Protein AF-0000000071334351 (afdb_homodimer)

InterPro domains:
  IPR000210 BTB/POZ domain [PF00651] (56-150)
  IPR000210 BTB/POZ domain [PS50097] (65-132)
  IPR000210 BTB/POZ domain [SM00225] (65-156)
  IPR011333 SKP1/BTB/POZ domain superfamily [G3DSA:3.30.710.10] (43-155)
  IPR011333 SKP1/BTB/POZ domain superfamily [SSF54695] (42-152)

Foldseek 3Di:
DDDDPPPCPDPPPPPVDDPDPVVVVVVVVVLVVVPDPSDDDDDDPCVVQVVLLVQLVCQVVLHPFQAWEAFPNDIGTHHLVLLLVQFVQSVCQQVPPDPCVRPRYHYDPDAHPVLVVQVVCCSSRVDGDDDPVCPVVNLVVCVVRVRPVVVVVSPD/DDDDPPPCPDPPPPPVDDPDPVVVVVVVVVLVVVPDPSDDDDDDPCVVQVVLLVQLVCQVVLHPFQAWEAFPNDIGTHHLVLLLVQFVQSVCQQVPPDPCVRPRYHYDPDAHPVLVVQVVCCSSRVDGDDDPVCPVVNLVVCVVRVRPVVVVVSPD

Nearest PDB structures (foldseek):
  9etw-assembly1_B  TM=9.310E-01  e=3.284E-12  Homo sapiens
  8gq6-assembly1_A  TM=9.332E-01  e=5.259E-11  Homo sapiens
  8h33-assembly1_B  TM=9.298E-01  e=5.618E-11  Homo sapiens
  6xxs-assembly1_B  TM=8.935E-01  e=1.087E-10  Homo sapiens
  6xmx-assembly1_A  TM=9.356E-01  e=2.565E-10  Homo sapiens

Radius of gyration: 21.59 Å; Cα contacts (8 Å, |Δi|>4): 435; chains: 2; bounding box: 52×60×55 Å

Structure (mmCIF, N/CA/C/O backbone):
data_AF-0000000071334351-model_v1
#
loop_
_entity.id
_entity.type
_entity.pdbx_description
1 polymer 'Uncharacterized protein'
#
loop_
_atom_site.group_PDB
_atom_site.id
_atom_site.type_symbol
_atom_site.label_atom_id
_atom_site.label_alt_id
_atom_site.label_comp_id
_atom_site.label_asym_id
_atom_site.label_entity_id
_atom_site.label_seq_id
_atom_site.pdbx_PDB_ins_code
_atom_site.Cartn_x
_atom_site.Cartn_y
_atom_site.Cartn_z
_atom_site.occupancy
_atom_site.B_iso_or_equiv
_atom_site.auth_seq_id
_atom_site.auth_comp_id
_atom_site.auth_asym_id
_atom_site.auth_atom_id
_atom_site.pdbx_PDB_model_num
ATOM 1 N N . MET A 1 1 ? -23.531 27.641 -12 1 23.48 1 MET A N 1
ATOM 2 C CA . MET A 1 1 ? -24.359 27.188 -10.883 1 23.48 1 MET A CA 1
ATOM 3 C C . MET A 1 1 ? -23.891 25.828 -10.383 1 23.48 1 MET A C 1
ATOM 5 O O . MET A 1 1 ? -24.328 24.781 -10.891 1 23.48 1 MET A O 1
ATOM 9 N N . ALA A 1 2 ? -22.578 25.672 -10.266 1 30.09 2 ALA A N 1
ATOM 10 C CA . ALA A 1 2 ? -21.656 24.531 -10.273 1 30.09 2 ALA A CA 1
ATOM 11 C C . ALA A 1 2 ? -21.938 23.594 -9.109 1 30.09 2 ALA A C 1
ATOM 13 O O . ALA A 1 2 ? -22.047 24.031 -7.957 1 30.09 2 ALA A O 1
ATOM 14 N N . ASP A 1 3 ? -22.766 22.5 -9.234 1 32.12 3 ASP A N 1
ATOM 15 C CA . ASP A 1 3 ? -23.344 21.531 -8.32 1 32.12 3 ASP A CA 1
ATOM 16 C C . ASP A 1 3 ? -22.297 20.969 -7.367 1 32.12 3 ASP A C 1
ATOM 18 O O . ASP A 1 3 ? -21.156 20.719 -7.773 1 32.12 3 ASP A O 1
ATOM 22 N N . THR A 1 4 ? -22.375 21.281 -6.039 1 32.44 4 THR A N 1
ATOM 23 C CA . THR A 1 4 ? -21.688 20.953 -4.789 1 32.44 4 THR A CA 1
ATOM 24 C C . THR A 1 4 ? -21.453 19.453 -4.672 1 32.44 4 THR A C 1
ATOM 26 O O . THR A 1 4 ? -22.406 18.672 -4.582 1 32.44 4 THR A O 1
ATOM 29 N N . LEU A 1 5 ? -20.609 18.891 -5.379 1 32.66 5 LEU A N 1
ATOM 30 C CA . LEU A 1 5 ? -20.156 17.516 -5.227 1 32.66 5 LEU A CA 1
ATOM 31 C C . LEU A 1 5 ? -20.016 17.156 -3.752 1 32.66 5 LEU A C 1
ATOM 33 O O . LEU A 1 5 ? -19.062 17.578 -3.098 1 32.66 5 LEU A O 1
ATOM 37 N N . GLU A 1 6 ? -21.094 17.109 -2.879 1 34.75 6 GLU A N 1
ATOM 38 C CA . GLU A 1 6 ? -21.25 16.688 -1.49 1 34.75 6 GLU A CA 1
ATOM 39 C C . GLU A 1 6 ? -20.672 15.289 -1.262 1 34.75 6 GLU A C 1
ATOM 41 O O . GLU A 1 6 ? -21.125 14.562 -0.373 1 34.75 6 GLU A O 1
ATOM 46 N N . ASN A 1 7 ? -19.875 14.695 -1.998 1 37.5 7 ASN A N 1
ATOM 47 C CA . ASN A 1 7 ? -19.453 13.352 -1.628 1 37.5 7 ASN A CA 1
ATOM 48 C C . ASN A 1 7 ? -18.828 13.32 -0.24 1 37.5 7 ASN A C 1
ATOM 50 O O . ASN A 1 7 ? -17.641 13.625 -0.087 1 37.5 7 ASN A O 1
ATOM 54 N N . ASN A 1 8 ? -19.516 13.609 0.898 1 36.47 8 ASN A N 1
ATOM 55 C CA . ASN A 1 8 ? -19.266 13.57 2.334 1 36.47 8 ASN A CA 1
ATOM 56 C C . ASN A 1 8 ? -18.672 12.227 2.762 1 36.47 8 ASN A C 1
ATOM 58 O O . ASN A 1 8 ? -19.391 11.383 3.309 1 36.47 8 ASN A O 1
ATOM 62 N N . SER A 1 9 ? -18.141 11.477 2.004 1 42.56 9 SER A N 1
ATOM 63 C CA . SER A 1 9 ? -17.672 10.219 2.574 1 42.56 9 SER A CA 1
ATOM 64 C C . SER A 1 9 ? -16.766 10.461 3.773 1 42.56 9 SER A C 1
ATOM 66 O O . SER A 1 9 ? -15.562 10.672 3.613 1 42.56 9 SER A O 1
ATOM 68 N N . GLU A 1 10 ? -17.203 11.328 4.773 1 48.69 10 GLU A N 1
ATOM 69 C CA . GLU A 1 10 ? -16.656 11.547 6.105 1 48.69 10 GLU A CA 1
ATOM 70 C C . GLU A 1 10 ? -16.109 10.25 6.695 1 48.69 10 GLU A C 1
ATOM 72 O O . GLU A 1 10 ? -16.5 9.156 6.277 1 48.69 10 GLU A O 1
ATOM 77 N N . CYS A 1 11 ? -14.875 10.375 7.25 1 60.47 11 CYS A N 1
ATOM 78 C CA . CYS A 1 11 ? -14.516 9.258 8.109 1 60.47 11 CYS A CA 1
ATOM 79 C C . CYS A 1 11 ? -15.758 8.625 8.734 1 60.47 11 CYS A C 1
ATOM 81 O O . CYS A 1 11 ? -16.766 9.305 8.953 1 60.47 11 CYS A O 1
ATOM 83 N N . PRO A 1 12 ? -16.062 7.422 8.555 1 47.38 12 PRO A N 1
ATOM 84 C CA . PRO A 1 12 ? -17.25 6.953 9.273 1 47.38 12 PRO A CA 1
ATOM 85 C C . PRO A 1 12 ? -17.594 7.832 10.477 1 47.38 12 PRO A C 1
ATOM 87 O O . PRO A 1 12 ? -16.703 8.438 11.078 1 47.38 12 PRO A O 1
ATOM 90 N N . SER A 1 13 ? -18.844 8.523 10.438 1 42.53 13 SER A N 1
ATOM 91 C CA . SER A 1 13 ? -19.531 9.547 11.234 1 42.53 13 SER A CA 1
ATOM 92 C C . SER A 1 13 ? -19.25 9.367 12.719 1 42.53 13 SER A C 1
ATOM 94 O O . SER A 1 13 ? -19.703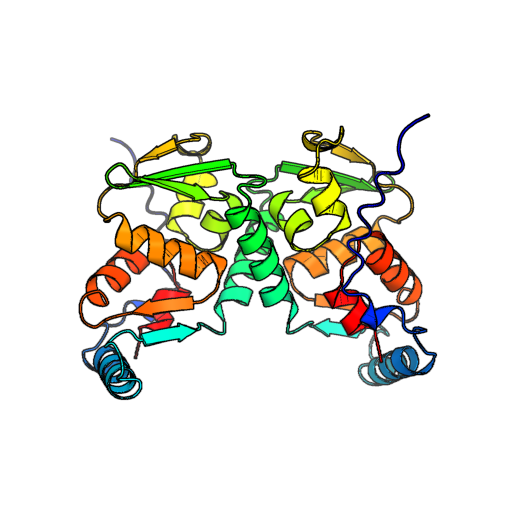 10.164 13.539 1 42.53 13 SER A O 1
ATOM 96 N N . SER A 1 14 ? -18.938 8.156 13.25 1 39.91 14 SER A N 1
ATOM 97 C CA . SER A 1 14 ? -18.984 8.211 14.703 1 39.91 14 SER A CA 1
ATOM 98 C C . SER A 1 14 ? -18.031 9.273 15.25 1 39.91 14 SER A C 1
ATOM 100 O O . SER A 1 14 ? -17.922 9.453 16.469 1 39.91 14 SER A O 1
ATOM 102 N N . ALA A 1 15 ? -16.984 9.492 14.5 1 36.69 15 ALA A N 1
ATOM 103 C CA . ALA A 1 15 ? -15.93 10.242 15.195 1 36.69 15 ALA A CA 1
ATOM 104 C C . ALA A 1 15 ? -16.172 11.742 15.094 1 36.69 15 ALA A C 1
ATOM 106 O O . ALA A 1 15 ? -15.227 12.539 15.18 1 36.69 15 ALA A O 1
ATOM 107 N N . LYS A 1 16 ? -17.125 12.289 14.641 1 39.31 16 LYS A N 1
ATOM 108 C CA . LYS A 1 16 ? -17.266 13.734 14.805 1 39.31 16 LYS A CA 1
ATOM 109 C C . LYS A 1 16 ? -16.984 14.156 16.25 1 39.31 16 LYS A C 1
ATOM 111 O O . LYS A 1 16 ? -17.484 15.18 16.703 1 39.31 16 LYS A O 1
ATOM 116 N N . SER A 1 17 ? -16.812 13.203 17.156 1 37.16 17 SER A N 1
ATOM 117 C CA . SER A 1 17 ? -16.75 13.617 18.547 1 37.16 17 SER A CA 1
ATOM 118 C C . SER A 1 17 ? -15.781 14.773 18.75 1 37.16 17 SER A C 1
ATOM 120 O O . SER A 1 17 ? -14.805 14.898 18.016 1 37.16 17 SER A O 1
ATOM 122 N N . GLU A 1 18 ? -16.109 15.773 19.578 1 36.16 18 GLU A N 1
ATOM 123 C CA . GLU A 1 18 ? -15.344 16.766 20.328 1 36.16 18 GLU A CA 1
ATOM 124 C C . GLU A 1 18 ? -13.961 16.234 20.703 1 36.16 18 GLU A C 1
ATOM 126 O O . GLU A 1 18 ? -13.852 15.25 21.438 1 36.16 18 GLU A O 1
ATOM 131 N N . ALA A 1 19 ? -12.984 16.094 19.859 1 41.34 19 ALA A N 1
ATOM 132 C CA . ALA A 1 19 ? -11.633 15.922 20.391 1 41.34 19 ALA A CA 1
ATOM 133 C C . ALA A 1 19 ? -11.523 16.438 21.812 1 41.34 19 ALA A C 1
ATOM 135 O O . ALA A 1 19 ? -11.438 17.641 22.047 1 41.34 19 ALA A O 1
ATOM 136 N N . SER A 1 20 ? -12.148 15.828 22.734 1 43.19 20 SER A N 1
ATOM 137 C CA . SER A 1 20 ? -12.102 16.25 24.141 1 43.19 20 SER A CA 1
ATOM 138 C C . SER A 1 20 ? -10.664 16.438 24.625 1 43.19 20 SER A C 1
ATOM 140 O O . SER A 1 20 ? -9.766 15.727 24.172 1 43.19 20 SER A O 1
ATOM 142 N N . ALA A 1 21 ? -10.344 17.5 25.391 1 46.06 21 ALA A N 1
ATOM 143 C CA . ALA A 1 21 ? -9.211 17.922 26.203 1 46.06 21 ALA A CA 1
ATOM 144 C C . ALA A 1 21 ? -8.469 16.703 26.781 1 46.06 21 ALA A C 1
ATOM 146 O O . ALA A 1 21 ? -7.242 16.75 26.938 1 46.06 21 ALA A O 1
ATOM 147 N N . GLY A 1 22 ? -9.211 15.664 26.922 1 47.22 22 GLY A N 1
ATOM 148 C CA . GLY A 1 22 ? -8.625 14.555 27.656 1 47.22 22 GLY A CA 1
ATOM 149 C C . GLY A 1 22 ? -7.676 13.719 26.828 1 47.22 22 GLY A C 1
ATOM 150 O O . GLY A 1 22 ? -6.668 13.227 27.328 1 47.22 22 GLY A O 1
ATOM 151 N N . GLY A 1 23 ? -8 13.305 25.594 1 50.16 23 GLY A N 1
ATOM 152 C CA . GLY A 1 23 ? -7.07 12.516 24.797 1 50.16 23 GLY A CA 1
ATOM 153 C C . GLY A 1 23 ? -5.742 13.211 24.562 1 50.16 23 GLY A C 1
ATOM 154 O O . GLY A 1 23 ? -4.684 12.586 24.656 1 50.16 23 GLY A O 1
ATOM 155 N N . LEU A 1 24 ? -5.898 14.414 24.156 1 54.69 24 LEU A N 1
ATOM 156 C CA . LEU A 1 24 ? -4.695 15.234 24.094 1 54.69 24 LEU A CA 1
ATOM 157 C C . LEU A 1 24 ? -3.934 15.188 25.422 1 54.69 24 LEU A C 1
ATOM 159 O O . LEU A 1 24 ? -2.699 15.195 25.438 1 54.69 24 LEU A O 1
ATOM 163 N N . SER A 1 25 ? -4.824 15.188 26.344 1 56.06 25 SER A N 1
ATOM 164 C CA . SER A 1 25 ? -4.211 15.133 27.656 1 56.06 25 SER A CA 1
ATOM 165 C C . SER A 1 25 ? -3.418 13.836 27.844 1 56.06 25 SER A C 1
ATOM 167 O O . SER A 1 25 ? -2.322 13.852 28.406 1 56.06 25 SER A O 1
ATOM 169 N N . MET A 1 26 ? -4.082 12.828 27.406 1 53.72 26 MET A N 1
ATOM 170 C CA . MET A 1 26 ? -3.371 11.562 27.562 1 53.72 26 MET A CA 1
ATOM 171 C C . MET A 1 26 ? -2.113 11.531 26.703 1 53.72 26 MET A C 1
ATOM 173 O O . MET A 1 26 ? -1.072 11.031 27.141 1 53.72 26 MET A O 1
ATOM 177 N N . LEU A 1 27 ? -2.227 11.953 25.531 1 56.12 27 LEU A N 1
ATOM 178 C CA . LEU A 1 27 ? -1.039 12.086 24.688 1 56.12 27 LEU A CA 1
ATOM 179 C C . LEU A 1 27 ? -0.001 12.984 25.359 1 56.12 27 LEU A C 1
ATOM 181 O O . LEU A 1 27 ? 1.189 12.664 25.359 1 56.12 27 LEU A O 1
ATOM 185 N N . GLU A 1 28 ? -0.546 14.016 25.844 1 56.53 28 GLU A N 1
ATOM 186 C CA . GLU A 1 28 ? 0.338 14.914 26.594 1 56.53 28 GLU A CA 1
ATOM 187 C C . GLU A 1 28 ? 1.037 14.188 27.734 1 56.53 28 GLU A C 1
ATOM 189 O O . GLU A 1 28 ? 2.221 14.422 27.984 1 56.53 28 GLU A O 1
ATOM 194 N N . SER A 1 29 ? 0.183 13.391 28.344 1 54.06 29 SER A N 1
ATOM 195 C CA . SER A 1 29 ? 0.757 12.664 29.469 1 54.06 29 SER A CA 1
ATOM 196 C C . SER A 1 29 ? 1.793 11.648 29 1 54.06 29 SER A C 1
ATOM 198 O O . SER A 1 29 ? 2.82 11.453 29.656 1 54.06 29 SER A O 1
ATOM 200 N N . SER A 1 30 ? 1.53 10.945 27.969 1 54.28 30 SER A N 1
ATOM 201 C CA . SER A 1 30 ? 2.492 9.984 27.438 1 54.28 30 SER A CA 1
ATOM 202 C C . SER A 1 30 ? 3.74 10.68 26.906 1 54.28 30 SER A C 1
ATOM 204 O O . SER A 1 30 ? 4.848 10.148 27.016 1 54.28 30 SER A O 1
ATOM 206 N N . MET A 1 31 ? 3.508 11.719 26.266 1 53.41 31 MET A N 1
ATOM 207 C CA . MET A 1 31 ? 4.633 12.547 25.844 1 53.41 31 MET A CA 1
ATOM 208 C C . MET A 1 31 ? 5.477 12.977 27.031 1 53.41 31 MET A C 1
ATOM 210 O O . MET A 1 31 ? 6.691 13.125 26.922 1 53.41 31 MET A O 1
ATOM 214 N N . GLN A 1 32 ? 4.812 13.25 27.969 1 50.16 32 GLN A N 1
ATOM 215 C CA . GLN A 1 32 ? 5.555 13.609 29.172 1 50.16 32 GLN A CA 1
ATOM 216 C C . GLN A 1 32 ? 6.426 12.445 29.656 1 50.16 32 GLN A C 1
ATOM 218 O O . GLN A 1 32 ? 7.52 12.664 30.172 1 50.16 32 GLN A O 1
ATOM 223 N N . GLU A 1 33 ? 5.938 11.281 29.5 1 49.25 33 GLU A N 1
ATOM 224 C CA . GLU A 1 33 ? 6.715 10.18 30.062 1 49.25 33 GLU A CA 1
ATOM 225 C C . GLU A 1 33 ? 7.91 9.852 29.172 1 49.25 33 GLU A C 1
ATOM 227 O O . GLU A 1 33 ? 8.969 9.461 29.672 1 49.25 33 GLU A O 1
ATOM 232 N N . ASN A 1 34 ? 7.68 9.758 27.891 1 50.75 34 ASN A N 1
ATOM 233 C CA . ASN A 1 34 ? 8.844 9.492 27.047 1 50.75 34 ASN A CA 1
ATOM 234 C C . ASN A 1 34 ? 9.555 10.781 26.641 1 50.75 34 ASN A C 1
ATOM 236 O O . ASN A 1 34 ? 9.25 11.359 25.594 1 50.75 34 ASN A O 1
ATOM 240 N N . GLN A 1 35 ? 9.867 11.602 27.609 1 47.16 35 GLN A N 1
ATOM 241 C CA . GLN A 1 35 ? 10.359 12.953 27.859 1 47.16 35 GLN A CA 1
ATOM 242 C C . GLN A 1 35 ? 11.602 13.242 27.031 1 47.16 35 GLN A C 1
ATOM 244 O O . GLN A 1 35 ? 12.164 14.344 27.109 1 47.16 35 GLN A O 1
ATOM 249 N N . GLN A 1 36 ? 12.5 12.391 26.578 1 52.97 36 GLN A N 1
ATOM 250 C CA . GLN A 1 36 ? 13.781 13.086 26.5 1 52.97 36 GLN A CA 1
ATOM 251 C C . GLN A 1 36 ? 13.664 14.359 25.672 1 52.97 36 GLN A C 1
ATOM 253 O O . GLN A 1 36 ? 14.141 15.422 26.078 1 52.97 36 GLN A O 1
ATOM 258 N N . ASP A 1 37 ? 13.328 14.32 24.406 1 59.53 37 ASP A N 1
ATOM 259 C CA . ASP A 1 37 ? 13.477 15.523 23.594 1 59.53 37 ASP A CA 1
ATOM 260 C C . ASP A 1 37 ? 12.117 16.125 23.25 1 59.53 37 ASP A C 1
ATOM 262 O O . ASP A 1 37 ? 12.031 17.094 22.484 1 59.53 37 ASP A O 1
ATOM 266 N N . GLY A 1 38 ? 11.039 15.797 24.078 1 67.25 38 GLY A N 1
ATOM 267 C CA . GLY A 1 38 ? 9.727 16.391 23.875 1 67.25 38 GLY A CA 1
ATOM 268 C C . GLY A 1 38 ? 9 15.828 22.672 1 67.25 38 GLY A C 1
ATOM 269 O O . GLY A 1 38 ? 7.938 16.328 22.281 1 67.25 38 GLY A O 1
ATOM 270 N N . GLN A 1 39 ? 9.773 15.031 21.859 1 75.5 39 GLN A N 1
ATOM 271 C CA . GLN A 1 39 ? 9.156 14.391 20.688 1 75.5 39 GLN A CA 1
ATOM 272 C C . GLN A 1 39 ? 8.711 12.969 21.016 1 75.5 39 GLN A C 1
ATOM 274 O O . GLN A 1 39 ? 9.406 12.242 21.734 1 75.5 39 GLN A O 1
ATOM 279 N N . VAL A 1 40 ? 7.449 12.703 20.734 1 80.38 40 VAL A N 1
ATOM 280 C CA . VAL A 1 40 ? 6.953 11.344 20.906 1 80.38 40 VAL A CA 1
ATOM 281 C C . VAL A 1 40 ? 6.645 10.734 19.531 1 80.38 40 VAL A C 1
ATOM 283 O O . VAL A 1 40 ? 6.012 11.383 18.688 1 80.38 40 VAL A O 1
ATOM 286 N N . VAL A 1 41 ? 7.285 9.602 19.25 1 84 41 VAL A N 1
ATOM 287 C CA . VAL A 1 41 ? 6.945 8.844 18.047 1 84 41 VAL A CA 1
ATOM 288 C C . VAL A 1 41 ? 5.824 7.855 18.359 1 84 41 VAL A C 1
ATOM 290 O O . VAL A 1 41 ? 5.961 7.02 19.25 1 84 41 VAL A O 1
ATOM 293 N N . PHE A 1 42 ? 4.711 8 17.641 1 85.44 42 PHE A N 1
ATOM 294 C CA . PHE A 1 42 ? 3.586 7.086 17.781 1 85.44 42 PHE A CA 1
ATOM 295 C C . PHE A 1 42 ? 3.52 6.117 16.609 1 85.44 42 PHE A C 1
ATOM 297 O O . PHE A 1 42 ? 3.689 6.516 15.461 1 85.44 42 PHE A O 1
ATOM 304 N N . GLU A 1 43 ? 3.418 4.844 17 1 89.69 43 GLU A N 1
ATOM 305 C CA . GLU A 1 43 ? 3.18 3.834 15.969 1 89.69 43 GLU A CA 1
ATOM 306 C C . GLU A 1 43 ? 1.706 3.443 15.914 1 89.69 43 GLU A C 1
ATOM 308 O O . GLU A 1 43 ? 1.093 3.15 16.938 1 89.69 43 GLU A O 1
ATOM 313 N N . ASP A 1 44 ? 1.139 3.547 14.828 1 90.81 44 ASP A N 1
ATOM 314 C CA . ASP A 1 44 ? -0.237 3.127 14.578 1 90.81 44 ASP A CA 1
ATOM 315 C C . ASP A 1 44 ? -0.292 1.667 14.133 1 90.81 44 ASP A C 1
ATOM 317 O O . ASP A 1 44 ? -0.047 1.361 12.961 1 90.81 44 ASP A O 1
ATOM 321 N N . PRO A 1 45 ? -0.592 0.79 15.016 1 87.94 45 PRO A N 1
ATOM 322 C CA . PRO A 1 45 ? -0.487 -0.64 14.711 1 87.94 45 PRO A CA 1
ATOM 323 C C . PRO A 1 45 ? -1.535 -1.108 13.711 1 87.94 45 PRO A C 1
ATOM 325 O O . PRO A 1 45 ? -1.415 -2.203 13.148 1 87.94 45 PRO A O 1
ATOM 328 N N . VAL A 1 46 ? -2.549 -0.345 13.461 1 91.19 46 VAL A N 1
ATOM 329 C CA . VAL A 1 46 ? -3.635 -0.823 12.609 1 91.19 46 VAL A CA 1
ATOM 330 C C . VAL A 1 46 ? -3.521 -0.192 11.227 1 91.19 46 VAL A C 1
ATOM 332 O O . VAL A 1 46 ? -4.168 -0.646 10.281 1 91.19 46 VAL A O 1
ATOM 335 N N . PHE A 1 47 ? -2.664 0.741 11.023 1 95.69 47 PHE A N 1
ATOM 336 C CA . PHE A 1 47 ? -2.709 1.549 9.812 1 95.69 47 PHE A CA 1
ATOM 337 C C . PHE A 1 47 ? -2.264 0.736 8.602 1 95.69 47 PHE A C 1
ATOM 339 O O . PHE A 1 47 ? -2.801 0.898 7.504 1 95.69 47 PHE A O 1
ATOM 346 N N . ALA A 1 48 ? -1.24 -0.075 8.797 1 96.81 48 ALA A N 1
ATOM 347 C CA . ALA A 1 48 ? -0.789 -0.877 7.66 1 96.81 48 ALA A CA 1
ATOM 348 C C . ALA A 1 48 ? -1.939 -1.685 7.066 1 96.81 48 ALA A C 1
ATOM 350 O O . ALA A 1 48 ? -2.068 -1.786 5.844 1 96.81 48 ALA A O 1
ATOM 351 N N . GLY A 1 49 ? -2.703 -2.266 7.891 1 96.88 49 GLY A N 1
ATOM 352 C CA . GLY A 1 49 ? -3.891 -2.975 7.441 1 96.88 49 GLY A CA 1
ATOM 353 C C . GLY A 1 49 ? -4.898 -2.074 6.754 1 96.88 49 GLY A C 1
ATOM 354 O O . GLY A 1 49 ? -5.477 -2.447 5.73 1 96.88 49 GLY A O 1
ATOM 355 N N . PHE A 1 50 ? -5.141 -0.885 7.324 1 96.38 50 PHE A N 1
ATOM 356 C CA . PHE A 1 50 ? -6.035 0.102 6.734 1 96.38 50 PHE A CA 1
ATOM 357 C C . PHE A 1 50 ? -5.566 0.491 5.336 1 96.38 50 PHE A C 1
ATOM 359 O O . PHE A 1 50 ? -6.371 0.553 4.402 1 96.38 50 PHE A O 1
ATOM 366 N N . LEU A 1 51 ? -4.309 0.704 5.281 1 98.31 51 LEU A N 1
ATOM 367 C CA . LEU A 1 51 ? -3.719 1.048 3.992 1 98.31 51 LEU A CA 1
ATOM 368 C C . LEU A 1 51 ? -3.947 -0.066 2.977 1 98.31 51 LEU A C 1
ATOM 370 O O . LEU A 1 51 ? -4.355 0.198 1.842 1 98.31 51 LEU A O 1
ATOM 374 N N . GLN A 1 52 ? -3.691 -1.302 3.361 1 98.5 52 GLN A N 1
ATOM 375 C CA . GLN A 1 52 ? -3.898 -2.434 2.463 1 98.5 52 GLN A CA 1
ATOM 376 C C . GLN A 1 52 ? -5.363 -2.547 2.049 1 98.5 52 GLN A C 1
ATOM 378 O O . GLN A 1 52 ? -5.664 -2.852 0.893 1 98.5 52 GLN A O 1
ATOM 383 N N . ASP A 1 53 ? -6.266 -2.262 2.951 1 98.31 53 ASP A N 1
ATOM 384 C CA . ASP A 1 53 ? -7.688 -2.256 2.623 1 98.31 53 ASP A CA 1
ATOM 385 C C . ASP A 1 53 ? -7.996 -1.221 1.543 1 98.31 53 ASP A C 1
ATOM 387 O O . ASP A 1 53 ? -8.797 -1.478 0.641 1 98.31 53 ASP A O 1
ATOM 391 N N . GLY A 1 54 ? -7.387 -0.113 1.72 1 98.31 54 GLY A N 1
ATOM 392 C CA . GLY A 1 54 ? -7.543 0.914 0.702 1 98.31 54 GLY A CA 1
ATOM 393 C C . GLY A 1 54 ? -7.047 0.479 -0.665 1 98.31 54 GLY A C 1
ATOM 394 O O . GLY A 1 54 ? -7.715 0.714 -1.676 1 98.31 54 GLY A O 1
ATOM 395 N N . LEU A 1 55 ? -5.934 -0.143 -0.699 1 98.75 55 LEU A N 1
ATOM 396 C CA . LEU A 1 55 ? -5.383 -0.649 -1.951 1 98.75 55 LEU A CA 1
ATOM 397 C C . LEU A 1 55 ? -6.305 -1.697 -2.564 1 98.75 55 LEU A C 1
ATOM 399 O O . LEU A 1 55 ? -6.527 -1.701 -3.777 1 98.75 55 LEU A O 1
ATOM 403 N N . HIS A 1 56 ? -6.816 -2.557 -1.729 1 98.69 56 HIS A N 1
ATOM 404 C CA . HIS A 1 56 ? -7.746 -3.586 -2.174 1 98.69 56 HIS A CA 1
ATOM 405 C C . HIS A 1 56 ? -9.008 -2.967 -2.777 1 98.69 56 HIS A C 1
ATOM 407 O O . HIS A 1 56 ? -9.461 -3.393 -3.838 1 98.69 56 HIS A O 1
ATOM 413 N N . SER A 1 57 ? -9.539 -1.967 -2.094 1 98.5 57 SER A N 1
ATOM 414 C CA . SER A 1 57 ? -10.734 -1.281 -2.578 1 98.5 57 SER A CA 1
ATOM 415 C C . SER A 1 57 ? -10.484 -0.64 -3.939 1 98.5 57 SER A C 1
ATOM 417 O O . SER A 1 57 ? -11.336 -0.716 -4.828 1 98.5 57 SER A O 1
ATOM 419 N N . LEU A 1 58 ? -9.383 -0.047 -4.098 1 98.19 58 LEU A N 1
ATOM 420 C CA . LEU A 1 58 ? -9.047 0.568 -5.375 1 98.19 58 LEU A CA 1
ATOM 421 C C . LEU A 1 58 ? -8.977 -0.481 -6.48 1 98.19 58 LEU A C 1
ATOM 423 O O . LEU A 1 58 ? -9.445 -0.247 -7.598 1 98.19 58 LEU A O 1
ATOM 427 N N . ARG A 1 59 ? -8.375 -1.608 -6.172 1 98.44 59 ARG A N 1
ATOM 428 C CA . ARG A 1 59 ? -8.289 -2.678 -7.164 1 98.44 59 ARG A CA 1
ATOM 429 C C . ARG A 1 59 ? -9.68 -3.168 -7.559 1 98.44 59 ARG A C 1
ATOM 431 O O . ARG A 1 59 ? -9.969 -3.334 -8.75 1 98.44 59 ARG A O 1
ATOM 438 N N . LEU A 1 60 ? -10.531 -3.357 -6.598 1 97.69 60 LEU A N 1
ATOM 439 C CA . LEU A 1 60 ? -11.883 -3.842 -6.844 1 97.69 60 LEU A CA 1
ATOM 440 C C . LEU A 1 60 ? -12.664 -2.859 -7.711 1 97.69 60 LEU A C 1
ATOM 442 O O . LEU A 1 60 ? -13.508 -3.266 -8.516 1 97.69 60 LEU A O 1
ATOM 446 N N . GLU A 1 61 ? -12.32 -1.59 -7.613 1 96.69 61 GLU A N 1
ATOM 447 C CA . GLU A 1 61 ? -13.008 -0.532 -8.352 1 96.69 61 GLU A CA 1
ATOM 448 C C . GLU A 1 61 ? -12.32 -0.244 -9.68 1 96.69 61 GLU A C 1
ATOM 450 O O . GLU A 1 61 ? -12.75 0.633 -10.43 1 96.69 61 GLU A O 1
ATOM 455 N N . ASP A 1 62 ? -11.266 -0.992 -9.945 1 97 62 ASP A N 1
ATOM 456 C CA . ASP A 1 62 ? -10.438 -0.743 -11.125 1 97 62 ASP A CA 1
ATOM 457 C C . ASP A 1 62 ? -9.961 0.707 -11.164 1 97 62 ASP A C 1
ATOM 459 O O . ASP A 1 62 ? -9.969 1.342 -12.219 1 97 62 ASP A O 1
ATOM 463 N N . SER A 1 63 ? -9.648 1.228 -10.008 1 96 63 SER A N 1
ATOM 464 C CA . SER A 1 63 ? -9.164 2.6 -9.906 1 96 63 SER A CA 1
ATOM 465 C C . SER A 1 63 ? -7.641 2.643 -9.867 1 96 63 SER A C 1
ATOM 467 O O . SER A 1 63 ? -7.008 1.857 -9.156 1 96 63 SER A O 1
ATOM 469 N N . LEU A 1 64 ? -7.055 3.49 -10.766 1 95.56 64 LEU A N 1
ATOM 470 C CA . LEU A 1 64 ? -5.625 3.775 -10.844 1 95.56 64 LEU A CA 1
ATOM 471 C C . LEU A 1 64 ? -4.848 2.541 -11.289 1 95.56 64 LEU A C 1
ATOM 473 O O . LEU A 1 64 ? -3.697 2.348 -10.883 1 95.56 64 LEU A O 1
ATOM 477 N N . ILE A 1 65 ? -5.535 1.685 -11.992 1 97 65 ILE A N 1
ATOM 478 C CA . ILE A 1 65 ? -4.871 0.521 -12.57 1 97 65 ILE A CA 1
ATOM 479 C C . ILE A 1 65 ? -3.828 0.973 -13.586 1 97 65 ILE A C 1
ATOM 481 O O . ILE A 1 65 ? -4.102 1.842 -14.422 1 97 65 ILE A O 1
ATOM 485 N N . ASP A 1 66 ? -2.627 0.333 -13.484 1 96.06 66 ASP A N 1
ATOM 486 C CA . ASP A 1 66 ? -1.604 0.762 -14.43 1 96.06 66 ASP A CA 1
ATOM 487 C C . ASP A 1 66 ? -0.864 -0.437 -15.023 1 96.06 66 ASP A C 1
ATOM 489 O O . ASP A 1 66 ? 0.114 -0.271 -15.75 1 96.06 66 ASP A O 1
ATOM 493 N N . VAL A 1 67 ? -1.322 -1.659 -14.75 1 97 67 VAL A N 1
ATOM 494 C CA . VAL A 1 67 ? -0.75 -2.85 -15.367 1 97 67 VAL A CA 1
ATOM 495 C C . VAL A 1 67 ? -1.78 -3.977 -15.375 1 97 67 VAL A C 1
ATOM 497 O O . VAL A 1 67 ? -2.58 -4.098 -14.438 1 97 67 VAL A O 1
ATOM 500 N N . SER A 1 68 ? -1.796 -4.707 -16.359 1 97.94 68 SER A N 1
ATOM 501 C CA . SER A 1 68 ? -2.598 -5.918 -16.484 1 97.94 68 SER A CA 1
ATOM 502 C C . SER A 1 68 ? -1.717 -7.145 -16.688 1 97.94 68 SER A C 1
ATOM 504 O O . SER A 1 68 ? -0.853 -7.148 -17.562 1 97.94 68 SER A O 1
ATOM 506 N N . LEU A 1 69 ? -1.875 -8.148 -15.898 1 97.69 69 LEU A N 1
ATOM 507 C CA . LEU A 1 69 ? -1.165 -9.414 -16.047 1 97.69 69 LEU A CA 1
ATOM 508 C C . LEU A 1 69 ? -2.012 -10.422 -16.812 1 97.69 69 LEU A C 1
ATOM 510 O O . LEU A 1 69 ? -3.166 -10.672 -16.469 1 97.69 69 LEU A O 1
ATOM 514 N N . LEU A 1 70 ? -1.488 -10.883 -17.875 1 98.19 70 LEU A N 1
ATOM 515 C CA . LEU A 1 70 ? -2.156 -11.898 -18.688 1 98.19 70 LEU A CA 1
ATOM 516 C C . LEU A 1 70 ? -1.608 -13.281 -18.375 1 98.19 70 LEU A C 1
ATOM 518 O O . LEU A 1 70 ? -0.421 -13.547 -18.578 1 98.19 70 LEU A O 1
ATOM 522 N N . VAL A 1 71 ? -2.467 -14.164 -17.844 1 97.75 71 VAL A N 1
ATOM 523 C CA . VAL A 1 71 ? -2.104 -15.531 -17.5 1 97.75 71 VAL A CA 1
ATOM 524 C C . VAL A 1 71 ? -3.127 -16.5 -18.078 1 97.75 71 VAL A C 1
ATOM 526 O O . VAL A 1 71 ? -4.297 -16.5 -17.688 1 97.75 71 VAL A O 1
ATOM 529 N N . GLN A 1 72 ? -2.709 -17.312 -18.953 1 97.12 72 GLN A N 1
ATOM 530 C CA . GLN A 1 72 ? -3.561 -18.328 -19.578 1 97.12 72 GLN A CA 1
ATOM 531 C C . GLN A 1 72 ? -4.859 -17.719 -20.094 1 97.12 72 GLN A C 1
ATOM 533 O O . GLN A 1 72 ? -5.945 -18.25 -19.844 1 97.12 72 GLN A O 1
ATOM 538 N N . GLY A 1 73 ? -4.75 -16.562 -20.703 1 96.31 73 GLY A N 1
ATOM 539 C CA . GLY A 1 73 ? -5.875 -15.922 -21.359 1 96.31 73 GLY A CA 1
ATOM 540 C C . GLY A 1 73 ? -6.715 -15.078 -20.406 1 96.31 73 GLY A C 1
ATOM 541 O O . GLY A 1 73 ? -7.668 -14.422 -20.828 1 96.31 73 GLY A O 1
ATOM 542 N N . GLN A 1 74 ? -6.418 -15.086 -19.141 1 97.81 74 GLN A N 1
ATOM 543 C CA . GLN A 1 74 ? -7.125 -14.258 -18.172 1 97.81 74 GLN A CA 1
ATOM 544 C C . GLN A 1 74 ? -6.309 -13.023 -17.797 1 97.81 74 GLN A C 1
ATOM 546 O O . GLN A 1 74 ? -5.094 -13.109 -17.609 1 97.81 74 GLN A O 1
ATOM 551 N N . SER A 1 75 ? -7.035 -11.953 -17.719 1 98 75 SER A N 1
ATOM 552 C CA . SER A 1 75 ? -6.387 -10.688 -17.375 1 98 75 SER A CA 1
ATOM 553 C C . SER A 1 75 ? -6.648 -10.289 -15.93 1 98 75 SER A C 1
ATOM 555 O O . SER A 1 75 ? -7.766 -10.438 -15.438 1 98 75 SER A O 1
ATOM 557 N N . PHE A 1 76 ? -5.609 -9.812 -15.266 1 98.38 76 PHE A N 1
ATOM 558 C CA . PHE A 1 76 ? -5.699 -9.336 -13.891 1 98.38 76 PHE A CA 1
ATOM 559 C C . PHE A 1 76 ? -5.223 -7.891 -13.789 1 98.38 76 PHE A C 1
ATOM 561 O O . PHE A 1 76 ? -4.051 -7.602 -14.039 1 98.38 76 PHE A O 1
ATOM 568 N N . GLN A 1 77 ? -6.137 -7.039 -13.445 1 98 77 GLN A N 1
ATOM 569 C CA . GLN A 1 77 ? -5.824 -5.625 -13.281 1 98 77 GLN A CA 1
ATOM 570 C C . GLN A 1 77 ? -5.168 -5.355 -11.93 1 98 77 GLN A C 1
ATOM 572 O O . GLN A 1 77 ? -5.719 -5.711 -10.883 1 98 77 GLN A O 1
ATOM 577 N N . CYS A 1 78 ? -3.998 -4.742 -11.961 1 98.19 78 CYS A N 1
ATOM 578 C CA . CYS A 1 78 ? -3.232 -4.539 -10.742 1 98.19 78 CYS A CA 1
ATOM 579 C C . CYS A 1 78 ? -2.568 -3.166 -10.734 1 98.19 78 CYS A C 1
ATOM 581 O O . CYS A 1 78 ? -2.723 -2.393 -11.68 1 98.19 78 CYS A O 1
ATOM 583 N N . HIS A 1 79 ? -1.947 -2.834 -9.719 1 98.44 79 HIS A N 1
ATOM 584 C CA . HIS A 1 79 ? -1.1 -1.657 -9.562 1 98.44 79 HIS A CA 1
ATOM 585 C C . HIS A 1 79 ? 0.375 -2.041 -9.523 1 98.44 79 HIS A C 1
ATOM 587 O O . HIS A 1 79 ? 0.782 -2.875 -8.711 1 98.44 79 HIS A O 1
ATOM 593 N N . ARG A 1 80 ? 1.199 -1.416 -10.328 1 97.56 80 ARG A N 1
ATOM 594 C CA . ARG A 1 80 ? 2.619 -1.741 -10.406 1 97.56 80 ARG A CA 1
ATOM 595 C C . ARG A 1 80 ? 3.293 -1.586 -9.047 1 97.56 80 ARG A C 1
ATOM 597 O O . ARG A 1 80 ? 4.039 -2.465 -8.617 1 97.56 80 ARG A O 1
ATOM 604 N N . VAL A 1 81 ? 3.006 -0.452 -8.406 1 98.12 81 VAL A N 1
ATOM 605 C CA . VAL A 1 81 ? 3.699 -0.128 -7.164 1 98.12 81 VAL A CA 1
ATOM 606 C C . VAL A 1 81 ? 3.357 -1.166 -6.098 1 98.12 81 VAL A C 1
ATOM 608 O O . VAL A 1 81 ? 4.215 -1.546 -5.293 1 98.12 81 VAL A O 1
ATOM 611 N N . VAL A 1 82 ? 2.105 -1.672 -6.02 1 98.75 82 VAL A N 1
ATOM 612 C CA . VAL A 1 82 ? 1.684 -2.68 -5.051 1 98.75 82 VAL A CA 1
ATOM 613 C C . VAL A 1 82 ? 2.398 -4 -5.336 1 98.75 82 VAL A C 1
ATOM 615 O O . VAL A 1 82 ? 2.943 -4.625 -4.422 1 98.75 82 VAL A O 1
ATOM 618 N N . LEU A 1 83 ? 2.455 -4.418 -6.617 1 98.06 83 LEU A N 1
ATOM 619 C CA . LEU A 1 83 ? 3.145 -5.645 -7.004 1 98.06 83 LEU A CA 1
ATOM 620 C C . LEU A 1 83 ? 4.633 -5.555 -6.684 1 98.06 83 LEU A C 1
ATOM 622 O O . LEU A 1 83 ? 5.207 -6.484 -6.113 1 98.06 83 LEU A O 1
ATOM 626 N N . ALA A 1 84 ? 5.242 -4.414 -7.012 1 97.62 84 ALA A N 1
ATOM 627 C CA . ALA A 1 84 ? 6.672 -4.211 -6.781 1 97.62 84 ALA A CA 1
ATOM 628 C C . ALA A 1 84 ? 6.988 -4.215 -5.285 1 97.62 84 ALA A C 1
ATOM 630 O O . ALA A 1 84 ? 8.062 -4.664 -4.875 1 97.62 84 ALA A O 1
ATOM 631 N N . ALA A 1 85 ? 6.121 -3.701 -4.508 1 98.38 85 ALA A N 1
ATOM 632 C CA . ALA A 1 85 ? 6.316 -3.637 -3.061 1 98.38 85 ALA A CA 1
ATOM 633 C C . ALA A 1 85 ? 6.238 -5.027 -2.434 1 98.38 85 ALA A C 1
ATOM 635 O O . ALA A 1 85 ? 6.934 -5.312 -1.458 1 98.38 85 ALA A O 1
ATOM 636 N N . ALA A 1 86 ? 5.418 -5.875 -2.951 1 97.88 86 ALA A N 1
ATOM 637 C CA . ALA A 1 86 ? 5.129 -7.172 -2.344 1 97.88 86 ALA A CA 1
ATOM 638 C C . ALA A 1 86 ? 6.051 -8.258 -2.895 1 97.88 86 ALA A C 1
ATOM 640 O O . ALA A 1 86 ? 6.266 -9.281 -2.25 1 97.88 86 ALA A O 1
ATOM 641 N N . SER A 1 87 ? 6.551 -8.094 -4.051 1 96.88 87 SER A N 1
ATOM 642 C CA . SER A 1 87 ? 7.23 -9.148 -4.801 1 96.88 87 SER A CA 1
ATOM 643 C C . SER A 1 87 ? 8.539 -8.641 -5.402 1 96.88 87 SER A C 1
ATOM 645 O O . SER A 1 87 ? 8.539 -7.691 -6.188 1 96.88 87 SER A O 1
ATOM 647 N N . HIS A 1 88 ? 9.633 -9.328 -5.141 1 95.19 88 HIS A N 1
ATOM 648 C CA . HIS A 1 88 ? 10.914 -8.938 -5.719 1 95.19 88 HIS A CA 1
ATOM 649 C C . HIS A 1 88 ? 10.945 -9.203 -7.223 1 95.19 88 HIS A C 1
ATOM 651 O O . HIS A 1 88 ? 11.648 -8.508 -7.965 1 95.19 88 HIS A O 1
ATOM 657 N N . TYR A 1 89 ? 10.219 -10.141 -7.676 1 94 89 TYR A N 1
ATOM 658 C CA . TYR A 1 89 ? 10.07 -10.422 -9.102 1 94 89 TYR A CA 1
ATOM 659 C C . TYR A 1 89 ? 9.484 -9.227 -9.836 1 94 89 TYR A C 1
ATOM 661 O O . TYR A 1 89 ? 10.07 -8.734 -10.805 1 94 89 TYR A O 1
ATOM 669 N N . PHE A 1 90 ? 8.414 -8.734 -9.352 1 95.56 90 PHE A N 1
ATOM 670 C CA . PHE A 1 90 ? 7.758 -7.602 -9.992 1 95.56 90 PHE A CA 1
ATOM 671 C C . PHE A 1 90 ? 8.539 -6.316 -9.75 1 95.56 90 PHE A C 1
ATOM 673 O O . PHE A 1 90 ? 8.57 -5.426 -10.602 1 95.56 90 PHE A O 1
ATOM 680 N N . ARG A 1 91 ? 9.188 -6.25 -8.586 1 95.88 91 ARG A N 1
ATOM 681 C CA . ARG A 1 91 ? 10.039 -5.086 -8.328 1 95.88 91 ARG A CA 1
ATOM 682 C C . ARG A 1 91 ? 11.141 -4.969 -9.383 1 95.88 91 ARG A C 1
ATOM 684 O O . ARG A 1 91 ? 11.375 -3.889 -9.922 1 95.88 91 ARG A O 1
ATOM 691 N N . ALA A 1 92 ? 11.805 -6.039 -9.688 1 93.56 92 ALA A N 1
ATOM 692 C CA . ALA A 1 92 ? 12.844 -6.059 -10.711 1 93.56 92 ALA A CA 1
ATOM 693 C C . ALA A 1 92 ? 12.258 -5.73 -12.086 1 93.56 92 ALA A C 1
ATOM 695 O O . ALA A 1 92 ? 12.867 -4.996 -12.867 1 93.56 92 ALA A O 1
ATOM 696 N N . MET A 1 93 ? 11.125 -6.195 -12.328 1 91.75 93 MET A N 1
ATOM 697 C CA . MET A 1 93 ? 10.477 -6.012 -13.625 1 91.75 93 MET A CA 1
ATOM 698 C C . MET A 1 93 ? 10.125 -4.547 -13.852 1 91.75 93 MET A C 1
ATOM 700 O O . MET A 1 93 ? 10.328 -4.02 -14.945 1 91.75 93 MET A O 1
ATOM 704 N N . PHE A 1 94 ? 9.633 -3.885 -12.836 1 94.38 94 PHE A N 1
ATOM 705 C CA . PHE A 1 94 ? 9.086 -2.549 -13.016 1 94.38 94 PHE A CA 1
ATOM 706 C C . PHE A 1 94 ? 10.125 -1.482 -12.703 1 94.38 94 PHE A C 1
ATOM 708 O O . PHE A 1 94 ? 10 -0.336 -13.141 1 94.38 94 PHE A O 1
ATOM 715 N N . CYS A 1 95 ? 11.055 -1.744 -11.906 1 91.19 95 CYS A N 1
ATOM 716 C CA . CYS A 1 95 ? 11.977 -0.713 -11.445 1 91.19 95 CYS A CA 1
ATOM 717 C C . CYS A 1 95 ? 13.32 -0.822 -12.156 1 91.19 95 CYS A C 1
ATOM 719 O O . CYS A 1 95 ? 14.117 0.119 -12.141 1 91.19 95 CYS A O 1
ATOM 721 N N . ASN A 1 96 ? 13.531 -1.885 -12.633 1 85.19 96 ASN A N 1
ATOM 722 C CA . ASN A 1 96 ? 14.773 -2.027 -13.391 1 85.19 96 ASN A CA 1
ATOM 723 C C . ASN A 1 96 ? 14.555 -1.758 -14.875 1 85.19 96 ASN A C 1
ATOM 725 O O . ASN A 1 96 ? 13.422 -1.533 -15.312 1 85.19 96 ASN A O 1
ATOM 729 N N . ASP A 1 97 ? 15.656 -1.414 -15.547 1 74.88 97 ASP A N 1
ATOM 730 C CA . ASP A 1 97 ? 15.586 -1.062 -16.953 1 74.88 97 ASP A CA 1
ATOM 731 C C . ASP A 1 97 ? 15.258 -2.285 -17.812 1 74.88 97 ASP A C 1
ATOM 733 O O . ASP A 1 97 ? 16.125 -2.791 -18.531 1 74.88 97 ASP A O 1
ATOM 737 N N . LEU A 1 98 ? 13.977 -2.738 -17.5 1 73.88 98 LEU A N 1
ATOM 738 C CA . LEU A 1 98 ? 13.523 -3.855 -18.328 1 73.88 98 LEU A CA 1
ATOM 739 C C . LEU A 1 98 ? 12.477 -3.396 -19.344 1 73.88 98 LEU A C 1
ATOM 741 O O . LEU A 1 98 ? 11.898 -2.318 -19.188 1 73.88 98 LEU A O 1
ATOM 745 N N . ARG A 1 99 ? 12.383 -4.145 -20.391 1 68.38 99 ARG A N 1
ATOM 746 C CA . ARG A 1 99 ? 11.445 -3.85 -21.469 1 68.38 99 ARG A CA 1
ATOM 747 C C . ARG A 1 99 ? 10.031 -3.674 -20.938 1 68.38 99 ARG A C 1
ATOM 749 O O . ARG A 1 99 ? 9.289 -2.809 -21.406 1 68.38 99 ARG A O 1
ATOM 756 N N . GLU A 1 100 ? 9.695 -4.488 -19.938 1 73.25 100 GLU A N 1
ATOM 757 C CA . GLU A 1 100 ? 8.328 -4.582 -19.438 1 73.25 100 GLU A CA 1
ATOM 758 C C . GLU A 1 100 ? 7.996 -3.416 -18.516 1 73.25 100 GLU A C 1
ATOM 760 O O . GLU A 1 100 ? 6.836 -3.215 -18.141 1 73.25 100 GLU A O 1
ATOM 765 N N . LYS A 1 101 ? 8.945 -2.627 -18.281 1 75.56 101 LYS A N 1
ATOM 766 C CA . LYS A 1 101 ? 8.805 -1.56 -17.297 1 75.56 101 LYS A CA 1
ATOM 767 C C . LYS A 1 101 ? 7.617 -0.66 -17.625 1 75.56 101 LYS A C 1
ATOM 769 O O . LYS A 1 101 ? 6.879 -0.245 -16.734 1 75.56 101 LYS A O 1
ATOM 774 N N . HIS A 1 102 ? 7.27 -0.567 -18.859 1 80.88 102 HIS A N 1
ATOM 775 C CA . HIS A 1 102 ? 6.207 0.371 -19.203 1 80.88 102 HIS A CA 1
ATOM 776 C C . HIS A 1 102 ? 5.066 -0.334 -19.922 1 80.88 102 HIS A C 1
ATOM 778 O O . HIS A 1 102 ? 4.094 0.307 -20.344 1 80.88 102 HIS A O 1
ATOM 784 N N . GLU A 1 103 ? 5.199 -1.604 -20.031 1 88.12 103 GLU A N 1
ATOM 785 C CA . GLU A 1 103 ? 4.16 -2.346 -20.734 1 88.12 103 GLU A CA 1
ATOM 786 C C . GLU A 1 103 ? 2.883 -2.434 -19.906 1 88.12 103 GLU A C 1
ATOM 788 O O . GLU A 1 103 ? 2.928 -2.768 -18.719 1 88.12 103 GLU A O 1
ATOM 793 N N . GLU A 1 104 ? 1.826 -2.158 -20.531 1 91.69 104 GLU A N 1
ATOM 794 C CA . GLU A 1 104 ? 0.549 -2.16 -19.812 1 91.69 104 GLU A CA 1
ATOM 795 C C . GLU A 1 104 ? 0.025 -3.582 -19.625 1 91.69 104 GLU A C 1
ATOM 797 O O . GLU A 1 104 ? -0.677 -3.867 -18.656 1 91.69 104 GLU A O 1
ATOM 802 N N . ASN A 1 105 ? 0.242 -4.379 -20.656 1 94.69 105 ASN A N 1
ATOM 803 C CA . ASN A 1 105 ? -0.162 -5.777 -20.625 1 94.69 105 ASN A CA 1
ATOM 804 C C . ASN A 1 105 ? 1.046 -6.711 -20.578 1 94.69 105 ASN A C 1
ATOM 806 O O . ASN A 1 105 ? 1.856 -6.719 -21.516 1 94.69 105 ASN A O 1
ATOM 810 N N . ILE A 1 106 ? 1.151 -7.48 -19.609 1 95.69 106 ILE A N 1
ATOM 811 C CA . ILE A 1 106 ? 2.318 -8.336 -19.438 1 95.69 106 ILE A CA 1
ATOM 812 C C . ILE A 1 106 ? 1.885 -9.805 -19.406 1 95.69 106 ILE A C 1
ATOM 814 O O . ILE A 1 106 ? 1.038 -10.188 -18.609 1 95.69 106 ILE A O 1
ATOM 818 N N . ASN A 1 107 ? 2.443 -10.57 -20.266 1 95.75 107 ASN A N 1
ATOM 819 C CA . ASN A 1 107 ? 2.197 -12.008 -20.281 1 95.75 107 ASN A CA 1
ATOM 820 C C . ASN A 1 107 ? 3.061 -12.742 -19.266 1 95.75 107 ASN A C 1
ATOM 822 O O . ASN A 1 107 ? 4.285 -12.625 -19.281 1 95.75 107 ASN A O 1
ATOM 826 N N . ILE A 1 108 ? 2.441 -13.391 -18.422 1 95.69 108 ILE A N 1
ATOM 827 C CA . ILE A 1 108 ? 3.154 -14.18 -17.422 1 95.69 108 ILE A CA 1
ATOM 828 C C . ILE A 1 108 ? 3.023 -15.664 -17.734 1 95.69 108 ILE A C 1
ATOM 830 O O . ILE A 1 108 ? 1.912 -16.188 -17.844 1 95.69 108 ILE A O 1
ATOM 834 N N . LYS A 1 109 ? 4.09 -16.281 -17.812 1 94.12 109 LYS A N 1
ATOM 835 C CA . LYS A 1 109 ? 4.137 -17.703 -18.125 1 94.12 109 LYS A CA 1
ATOM 836 C C . LYS A 1 109 ? 4.539 -18.531 -16.906 1 94.12 109 LYS A C 1
ATOM 838 O O . LYS A 1 109 ? 5.086 -18 -15.945 1 94.12 109 LYS A O 1
ATOM 843 N N . GLY A 1 110 ? 4.27 -19.828 -16.906 1 91.75 110 GLY A N 1
ATOM 844 C CA . GLY A 1 110 ? 4.75 -20.734 -15.867 1 91.75 110 GLY A CA 1
ATOM 845 C C . GLY A 1 110 ? 3.836 -20.781 -14.656 1 91.75 110 GLY A C 1
ATOM 846 O O . GLY A 1 110 ? 4.215 -21.312 -13.609 1 91.75 110 GLY A O 1
ATOM 847 N N . ILE A 1 111 ? 2.723 -20.156 -14.742 1 94.62 111 ILE A N 1
ATOM 848 C CA . ILE A 1 111 ? 1.742 -20.203 -13.664 1 94.62 111 ILE A CA 1
ATOM 849 C C . ILE A 1 111 ? 0.333 -20.25 -14.242 1 94.62 111 ILE A C 1
ATOM 851 O O . ILE A 1 111 ? 0.102 -19.797 -15.367 1 94.62 111 ILE A O 1
ATOM 855 N N . ASN A 1 112 ? -0.529 -20.922 -13.523 1 94.88 112 ASN A N 1
ATOM 856 C CA . ASN A 1 112 ? -1.901 -20.906 -14.023 1 94.88 112 ASN A CA 1
ATOM 857 C C . ASN A 1 112 ? -2.695 -19.75 -13.445 1 94.88 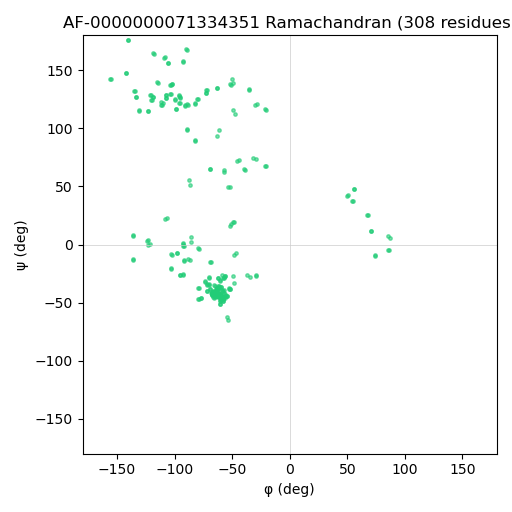112 ASN A C 1
ATOM 859 O O . ASN A 1 112 ? -2.26 -19.109 -12.484 1 94.88 112 ASN A O 1
ATOM 863 N N . ALA A 1 113 ? -3.875 -19.516 -14.039 1 97 113 ALA A N 1
ATOM 864 C CA . ALA A 1 113 ? -4.691 -18.359 -13.719 1 97 113 ALA A CA 1
ATOM 865 C C . ALA A 1 113 ? -5.223 -18.438 -12.289 1 97 113 ALA A C 1
ATOM 867 O O . ALA A 1 113 ? -5.273 -17.438 -11.578 1 97 113 ALA A O 1
ATOM 868 N N . ASP A 1 114 ? -5.613 -19.578 -11.891 1 95.75 114 ASP A N 1
ATOM 869 C CA . ASP A 1 114 ? -6.156 -19.75 -10.547 1 95.75 114 ASP A CA 1
ATOM 870 C C . ASP A 1 114 ? -5.113 -19.422 -9.484 1 95.75 114 ASP A C 1
ATOM 872 O O . ASP A 1 114 ? -5.41 -18.75 -8.5 1 95.75 114 ASP A O 1
ATOM 876 N N . THR A 1 115 ? -3.904 -19.859 -9.648 1 95.81 115 THR A N 1
ATOM 877 C CA . THR A 1 115 ? -2.809 -19.578 -8.727 1 95.81 115 THR A CA 1
ATOM 878 C C . THR A 1 115 ? -2.5 -18.094 -8.68 1 95.81 115 THR A C 1
ATOM 880 O O . THR A 1 115 ? -2.314 -17.516 -7.602 1 95.81 115 THR A O 1
ATOM 883 N N . MET A 1 116 ? -2.523 -17.484 -9.859 1 97.25 116 MET A N 1
ATOM 884 C CA . MET A 1 116 ? -2.291 -16.047 -9.93 1 97.25 116 MET A CA 1
ATOM 885 C C . MET A 1 116 ? -3.365 -15.281 -9.156 1 97.25 116 MET A C 1
ATOM 887 O O . MET A 1 116 ? -3.055 -14.352 -8.398 1 97.25 116 MET A O 1
ATOM 891 N N . ARG A 1 117 ? -4.566 -15.711 -9.344 1 97.25 117 ARG A N 1
ATOM 892 C CA . ARG A 1 117 ? -5.68 -15.086 -8.641 1 97.25 117 ARG A CA 1
ATOM 893 C C . ARG A 1 117 ? -5.477 -15.148 -7.133 1 97.25 117 ARG A C 1
ATOM 895 O O . ARG A 1 117 ? -5.656 -14.141 -6.438 1 97.25 117 ARG A O 1
ATOM 902 N N . ILE A 1 118 ? -5.074 -16.266 -6.621 1 95.81 118 ILE A N 1
ATOM 903 C CA . ILE A 1 118 ? -4.871 -16.484 -5.191 1 95.81 118 ILE A CA 1
ATOM 904 C C . ILE A 1 118 ? -3.715 -15.617 -4.699 1 95.81 118 ILE A C 1
ATOM 906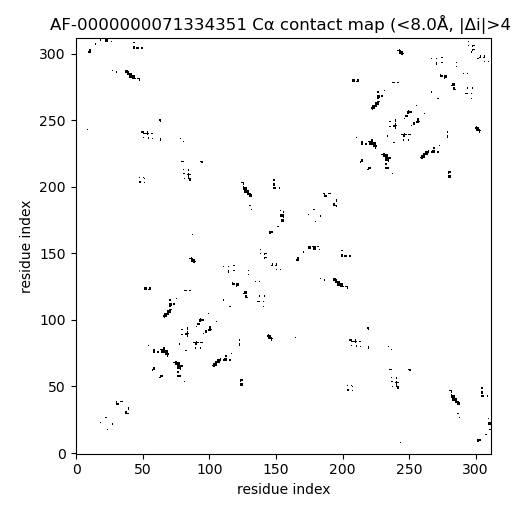 O O . ILE A 1 118 ? -3.805 -15 -3.637 1 95.81 118 ILE A O 1
ATOM 910 N N . LEU A 1 119 ? -2.633 -15.516 -5.453 1 96.75 119 LEU A N 1
ATOM 911 C CA . LEU A 1 119 ? -1.468 -14.727 -5.074 1 96.75 119 LEU A CA 1
ATOM 912 C C . LEU A 1 119 ? -1.815 -13.242 -5.012 1 96.75 119 LEU A C 1
ATOM 914 O O . LEU A 1 119 ? -1.387 -12.531 -4.098 1 96.75 119 LEU A O 1
ATOM 918 N N . LEU A 1 120 ? -2.578 -12.797 -6.004 1 97.94 120 LEU A N 1
ATOM 919 C CA . LEU A 1 120 ? -2.979 -11.398 -6.023 1 97.94 120 LEU A CA 1
ATOM 920 C C . LEU A 1 120 ? -3.926 -11.086 -4.871 1 97.94 120 LEU A C 1
ATOM 922 O O . LEU A 1 120 ? -3.83 -10.023 -4.254 1 97.94 120 LEU A O 1
ATOM 926 N N . GLU A 1 121 ? -4.828 -12 -4.609 1 97.19 121 GLU A N 1
ATOM 927 C CA . GLU A 1 121 ? -5.691 -11.828 -3.447 1 97.19 121 GLU A CA 1
ATOM 928 C C . GLU A 1 121 ? -4.875 -11.711 -2.164 1 97.19 121 GLU A C 1
ATOM 930 O O . GLU A 1 121 ? -5.121 -10.828 -1.342 1 97.19 121 GLU A O 1
ATOM 935 N N . TYR A 1 122 ? -3.938 -12.555 -2.041 1 96.88 122 TYR A N 1
ATOM 936 C CA . TYR A 1 122 ? -3.041 -12.5 -0.892 1 96.88 122 TYR A CA 1
ATOM 937 C C . TYR A 1 122 ? -2.348 -11.141 -0.81 1 96.88 122 TYR A C 1
ATOM 939 O O . TYR A 1 122 ? -2.299 -10.523 0.258 1 96.88 122 TYR A O 1
ATOM 947 N N . THR A 1 123 ? -1.856 -10.672 -1.902 1 98.31 123 THR A N 1
ATOM 948 C CA . THR A 1 123 ? -1.112 -9.422 -1.979 1 98.31 123 THR A CA 1
ATOM 949 C C . THR A 1 123 ? -1.974 -8.25 -1.516 1 98.31 123 THR A C 1
ATOM 951 O O . THR A 1 123 ? -1.499 -7.371 -0.792 1 98.31 123 THR A O 1
ATOM 954 N N . TYR A 1 124 ? -3.242 -8.305 -1.842 1 98.5 124 TYR A N 1
ATOM 955 C CA . TYR A 1 124 ? -4.102 -7.152 -1.574 1 98.5 124 TYR A CA 1
ATOM 956 C C . TYR A 1 124 ? -4.875 -7.34 -0.275 1 98.5 124 TYR A C 1
ATOM 958 O O . TYR A 1 124 ? -5.484 -6.398 0.233 1 98.5 124 TYR A O 1
ATOM 966 N N . THR A 1 125 ? -4.824 -8.547 0.397 1 97.75 125 THR A N 1
ATOM 967 C CA . THR A 1 125 ? -5.715 -8.758 1.531 1 97.75 125 THR A CA 1
ATOM 968 C C . THR A 1 125 ? -4.969 -9.422 2.688 1 97.75 125 THR A C 1
ATOM 970 O O . THR A 1 125 ? -5.48 -9.477 3.809 1 97.75 125 THR A O 1
ATOM 973 N N . SER A 1 126 ? -3.805 -9.922 2.451 1 96.56 126 SER A N 1
ATOM 974 C CA . SER A 1 126 ? -3.035 -10.664 3.445 1 96.56 126 SER A CA 1
ATOM 975 C C . SER A 1 126 ? -3.67 -12.023 3.736 1 96.56 126 SER A C 1
ATOM 977 O O . SER A 1 126 ? -3.342 -12.664 4.734 1 96.56 126 SER A O 1
ATOM 979 N N . LYS A 1 127 ? -4.609 -12.406 2.92 1 94.56 127 LYS A N 1
ATOM 980 C CA . LYS A 1 127 ? -5.273 -13.695 3.088 1 94.56 127 LYS A CA 1
ATOM 981 C C . LYS A 1 127 ? -4.98 -14.625 1.911 1 94.56 127 LYS A C 1
ATOM 983 O O . LYS A 1 127 ? -4.93 -14.18 0.762 1 94.56 127 LYS A O 1
ATOM 988 N N . VAL A 1 128 ? -4.762 -15.875 2.242 1 91.81 128 VAL A N 1
ATOM 989 C CA . VAL A 1 128 ? -4.484 -16.844 1.184 1 91.81 128 VAL A CA 1
ATOM 990 C C . VAL A 1 128 ? -5.289 -18.109 1.423 1 91.81 128 VAL A C 1
ATOM 992 O O . VAL A 1 128 ? -5.363 -18.609 2.551 1 91.81 128 VAL A O 1
ATOM 995 N N . ILE A 1 129 ? -5.945 -18.594 0.42 1 88.88 129 ILE A N 1
ATOM 996 C CA . ILE A 1 129 ? -6.691 -19.844 0.488 1 88.88 129 ILE A CA 1
ATOM 997 C C . ILE A 1 129 ? -5.793 -21 0.074 1 88.88 129 ILE A C 1
ATOM 999 O O . ILE A 1 129 ? -5.301 -21.047 -1.056 1 88.88 129 ILE A O 1
ATOM 1003 N N . ILE A 1 130 ? -5.605 -21.922 0.991 1 85.44 130 ILE A N 1
ATOM 1004 C CA . ILE A 1 130 ? -4.75 -23.062 0.727 1 85.44 130 ILE A CA 1
ATOM 1005 C C . ILE A 1 130 ? -5.559 -24.359 0.861 1 85.44 130 ILE A C 1
ATOM 1007 O O . ILE A 1 130 ? -6.363 -24.5 1.785 1 85.44 130 ILE A O 1
ATOM 1011 N N . THR A 1 131 ? -5.496 -25.156 -0.091 1 83.94 131 THR A N 1
ATOM 1012 C CA . THR A 1 131 ? -6.051 -26.5 -0.058 1 83.94 131 THR A CA 1
ATOM 1013 C C . THR A 1 131 ? -4.945 -27.547 -0.22 1 83.94 131 THR A C 1
ATOM 1015 O O . THR A 1 131 ? -3.814 -27.203 -0.57 1 83.94 131 THR A O 1
ATOM 1018 N N . LYS A 1 132 ? -5.305 -28.75 0.123 1 80.56 132 LYS A N 1
ATOM 1019 C CA . LYS A 1 132 ? -4.355 -29.844 -0.056 1 80.56 132 LYS A CA 1
ATOM 1020 C C . LYS A 1 132 ? -3.9 -29.938 -1.51 1 80.56 132 LYS A C 1
ATOM 1022 O O . LYS A 1 132 ? -2.744 -30.266 -1.784 1 80.56 132 LYS A O 1
ATOM 1027 N N . ASP A 1 133 ? -4.754 -29.531 -2.393 1 85.69 133 ASP A N 1
ATOM 1028 C CA . ASP A 1 133 ? -4.5 -29.719 -3.816 1 85.69 133 ASP A CA 1
ATOM 1029 C C . ASP A 1 133 ? -3.682 -28.578 -4.395 1 85.69 133 ASP A C 1
ATOM 1031 O O . ASP A 1 133 ? -3.102 -28.703 -5.473 1 85.69 133 ASP A O 1
ATOM 1035 N N . ASN A 1 134 ? -3.561 -27.453 -3.625 1 87.75 134 ASN A N 1
ATOM 1036 C CA . ASN A 1 134 ? -2.918 -26.312 -4.27 1 87.75 134 ASN A CA 1
ATOM 1037 C C . ASN A 1 134 ? -1.682 -25.859 -3.498 1 87.75 134 ASN A C 1
ATOM 1039 O O . ASN A 1 134 ? -0.958 -24.969 -3.947 1 87.75 134 ASN A O 1
ATOM 1043 N N . VAL A 1 135 ? -1.371 -26.5 -2.439 1 83.69 135 VAL A N 1
ATOM 1044 C CA . VAL A 1 135 ? -0.305 -26.047 -1.555 1 83.69 135 VAL A CA 1
ATOM 1045 C C . VAL A 1 135 ? 1.021 -26.016 -2.312 1 83.69 135 VAL A C 1
ATOM 1047 O O . VAL A 1 135 ? 1.751 -25.031 -2.264 1 83.69 135 VAL A O 1
ATOM 1050 N N . GLN A 1 136 ? 1.304 -27.094 -2.998 1 85.75 136 GLN A N 1
ATOM 1051 C CA . GLN A 1 136 ? 2.578 -27.188 -3.703 1 85.75 136 GLN A CA 1
ATOM 1052 C C . GLN A 1 136 ? 2.678 -26.125 -4.797 1 85.75 136 GLN A C 1
ATOM 1054 O O . GLN A 1 136 ? 3.715 -25.484 -4.949 1 85.75 136 GLN A O 1
ATOM 1059 N N . ARG A 1 137 ? 1.692 -25.938 -5.531 1 89.94 137 ARG A N 1
ATOM 1060 C CA . ARG A 1 137 ? 1.677 -24.938 -6.598 1 89.94 137 ARG A CA 1
ATOM 1061 C C . ARG A 1 137 ? 1.823 -23.531 -6.035 1 89.94 137 ARG A C 1
ATOM 1063 O O . ARG A 1 137 ? 2.525 -22.703 -6.613 1 89.94 137 ARG A O 1
ATOM 1070 N N . MET A 1 138 ? 1.204 -23.297 -4.93 1 90 138 MET A N 1
ATOM 1071 C CA . MET A 1 138 ? 1.281 -21.984 -4.281 1 90 138 MET A CA 1
ATOM 1072 C C . MET A 1 138 ? 2.703 -21.688 -3.818 1 90 138 MET A C 1
ATOM 1074 O O . MET A 1 138 ? 3.201 -20.578 -4 1 90 138 MET A O 1
ATOM 1078 N N . LEU A 1 139 ? 3.297 -22.703 -3.268 1 87.62 139 LEU A N 1
ATOM 1079 C CA . LEU A 1 139 ? 4.664 -22.531 -2.793 1 87.62 139 LEU A CA 1
ATOM 1080 C C . LEU A 1 139 ? 5.613 -22.266 -3.955 1 87.62 139 LEU A C 1
ATOM 1082 O O . LEU A 1 139 ? 6.492 -21.406 -3.859 1 87.62 139 LEU A O 1
ATOM 1086 N N . GLU A 1 140 ? 5.469 -23 -4.988 1 90.94 140 GLU A N 1
ATOM 1087 C CA . GLU A 1 140 ? 6.285 -22.797 -6.184 1 90.94 140 GLU A CA 1
ATOM 1088 C C . GLU A 1 140 ? 6.082 -21.391 -6.758 1 90.94 140 GLU A C 1
ATOM 1090 O O . GLU A 1 140 ? 7.051 -20.719 -7.105 1 90.94 140 GLU A O 1
ATOM 1095 N N . ALA A 1 141 ? 4.871 -21 -6.816 1 93.75 141 ALA A N 1
ATOM 1096 C CA . ALA A 1 141 ? 4.555 -19.672 -7.344 1 93.75 141 ALA A CA 1
ATOM 1097 C C . ALA A 1 141 ? 5.098 -18.578 -6.434 1 93.75 141 ALA A C 1
ATOM 1099 O O . ALA A 1 141 ? 5.648 -17.578 -6.914 1 93.75 141 ALA A O 1
ATOM 1100 N N . ALA A 1 142 ? 4.934 -18.75 -5.18 1 92.81 142 ALA A N 1
ATOM 1101 C CA . ALA A 1 142 ? 5.465 -17.781 -4.227 1 92.81 142 ALA A CA 1
ATOM 1102 C C . ALA A 1 142 ? 6.973 -17.641 -4.375 1 92.81 142 ALA A C 1
ATOM 1104 O O . ALA A 1 142 ? 7.512 -16.531 -4.258 1 92.81 142 ALA A O 1
ATOM 1105 N N . SER A 1 143 ? 7.617 -18.781 -4.598 1 91.44 143 SER A N 1
ATOM 1106 C CA . SER A 1 143 ? 9.062 -18.766 -4.82 1 91.44 143 SER A CA 1
ATOM 1107 C C . SER A 1 143 ? 9.414 -18.078 -6.129 1 91.44 143 SER A C 1
ATOM 1109 O O . SER A 1 143 ? 10.32 -17.234 -6.168 1 91.44 143 SER A O 1
ATOM 1111 N N . LEU A 1 144 ? 8.672 -18.375 -7.168 1 92.31 144 LEU A N 1
ATOM 1112 C CA . LEU A 1 144 ? 8.906 -17.75 -8.469 1 92.31 144 LEU A CA 1
ATOM 1113 C C . LEU A 1 144 ? 8.766 -16.234 -8.391 1 92.31 144 LEU A C 1
ATOM 1115 O O . LEU A 1 144 ? 9.625 -15.5 -8.875 1 92.31 144 LEU A O 1
ATOM 1119 N N . PHE A 1 145 ? 7.754 -15.797 -7.711 1 94.06 145 PHE A N 1
ATOM 1120 C CA . PHE A 1 145 ? 7.469 -14.375 -7.641 1 94.06 145 PHE A CA 1
ATOM 1121 C C . PHE A 1 145 ? 8.148 -13.742 -6.434 1 94.06 145 PHE A C 1
ATOM 1123 O O . PHE A 1 145 ? 8.047 -12.531 -6.215 1 94.06 145 PHE A O 1
ATOM 1130 N N . GLN A 1 146 ? 8.836 -14.594 -5.684 1 92.25 146 GLN A N 1
ATOM 1131 C CA . GLN A 1 146 ? 9.617 -14.148 -4.535 1 92.25 146 GLN A CA 1
ATOM 1132 C C . GLN A 1 146 ? 8.742 -13.367 -3.553 1 92.25 146 GLN A C 1
ATOM 1134 O O . GLN A 1 146 ? 9.094 -12.25 -3.16 1 92.25 146 GLN A O 1
ATOM 1139 N N . LEU A 1 147 ? 7.598 -13.891 -3.215 1 93.69 147 LEU A N 1
ATOM 1140 C CA . LEU A 1 147 ? 6.75 -13.414 -2.131 1 93.69 147 LEU A CA 1
ATOM 1141 C C . LEU A 1 147 ? 7.219 -13.969 -0.789 1 93.69 147 LEU A C 1
ATOM 1143 O O . LEU A 1 147 ? 6.68 -14.969 -0.301 1 93.69 147 LEU A O 1
ATOM 1147 N N . CYS A 1 148 ? 8.078 -13.305 -0.137 1 83.69 148 CYS A N 1
ATOM 1148 C CA . CYS A 1 148 ? 8.844 -13.828 0.988 1 83.69 148 CYS A CA 1
ATOM 1149 C C . CYS A 1 148 ? 7.938 -14.094 2.186 1 83.69 148 CYS A C 1
ATOM 1151 O O . CYS A 1 148 ? 8.055 -15.133 2.842 1 83.69 148 CYS A O 1
ATOM 1153 N N . SER A 1 149 ? 7.066 -13.234 2.438 1 86.44 149 SER A N 1
ATOM 1154 C CA . SER A 1 149 ? 6.195 -13.414 3.594 1 86.44 149 SER A CA 1
ATOM 1155 C C . SER A 1 149 ? 5.328 -14.664 3.436 1 86.44 149 SER A C 1
ATOM 1157 O O . SER A 1 149 ? 5.137 -15.414 4.395 1 86.44 149 SER A O 1
ATOM 1159 N N . LEU A 1 150 ? 4.867 -14.922 2.27 1 87.25 150 LEU A N 1
ATOM 1160 C CA . LEU A 1 150 ? 4.031 -16.078 1.994 1 87.25 150 LEU A CA 1
ATOM 1161 C C . LEU A 1 150 ? 4.84 -17.375 2.111 1 87.25 150 LEU A C 1
ATOM 1163 O O . LEU A 1 150 ? 4.348 -18.375 2.645 1 87.25 150 LEU A O 1
ATOM 1167 N N . ILE A 1 151 ? 6.074 -17.312 1.652 1 85.12 151 ILE A N 1
ATOM 1168 C CA . ILE A 1 151 ? 6.961 -18.469 1.765 1 85.12 151 ILE A CA 1
ATOM 1169 C C . ILE A 1 151 ? 7.203 -18.797 3.238 1 85.12 151 ILE A C 1
ATOM 1171 O O . ILE A 1 151 ? 7.148 -19.953 3.641 1 85.12 151 ILE A O 1
ATOM 1175 N N . PHE A 1 152 ? 7.34 -17.766 3.982 1 81.12 152 PHE A N 1
ATOM 1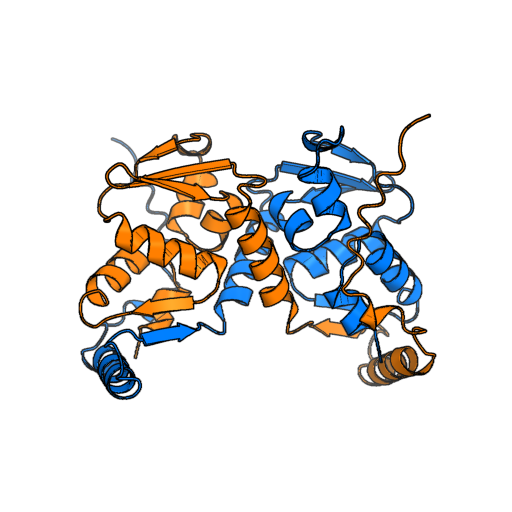176 C CA . PHE A 1 152 ? 7.59 -17.953 5.406 1 81.12 152 PHE A CA 1
ATOM 1177 C C . PHE A 1 152 ? 6.34 -18.453 6.113 1 81.12 152 PHE A C 1
ATOM 1179 O O . PHE A 1 152 ? 6.434 -19.219 7.074 1 81.12 152 PHE A O 1
ATOM 1186 N N . LEU A 1 153 ? 5.242 -18.016 5.648 1 76.31 153 LEU A N 1
ATOM 1187 C CA . LEU A 1 153 ? 3.967 -18.438 6.211 1 76.31 153 LEU A CA 1
ATOM 1188 C C . LEU A 1 153 ? 3.793 -19.953 6.07 1 76.31 153 LEU A C 1
ATOM 1190 O O . LEU A 1 153 ? 3.164 -20.594 6.918 1 76.31 153 LEU A O 1
ATOM 1194 N N . PHE A 1 154 ? 4.402 -20.516 4.98 1 76.19 154 PHE A N 1
ATOM 1195 C CA . PHE A 1 154 ? 4.238 -21.922 4.68 1 76.19 154 PHE A CA 1
ATOM 1196 C C . PHE A 1 154 ? 5.352 -22.75 5.32 1 76.19 154 PHE A C 1
ATOM 1198 O O . PHE A 1 154 ? 5.285 -23.984 5.352 1 76.19 154 PHE A O 1
ATOM 1205 N N . LYS A 1 155 ? 6.402 -21.906 5.754 1 69.12 155 LYS A N 1
ATOM 1206 C CA . LYS A 1 155 ? 7.52 -22.609 6.371 1 69.12 155 LYS A CA 1
ATOM 1207 C C . LYS A 1 155 ? 7.141 -23.125 7.754 1 69.12 155 LYS A C 1
ATOM 1209 O O . LYS A 1 155 ? 6.414 -22.469 8.5 1 69.12 155 LYS A O 1
ATOM 1214 N N . PRO A 1 156 ? 7.375 -24.359 8.086 1 57.59 156 PRO A N 1
ATOM 1215 C CA . PRO A 1 156 ? 7.121 -24.922 9.414 1 57.59 156 PRO A CA 1
ATOM 1216 C C . PRO A 1 156 ? 7.875 -24.188 10.523 1 57.59 156 PRO A C 1
ATOM 1218 O O . PRO A 1 156 ? 8.898 -23.547 10.258 1 57.59 156 PRO A O 1
ATOM 1221 N N . MET B 1 1 ? 26.547 -11.883 -26 1 23.52 1 MET B N 1
ATOM 1222 C CA . MET B 1 1 ? 27.109 -12.602 -24.859 1 23.52 1 MET B CA 1
ATOM 1223 C C . MET B 1 1 ? 26.547 -12.062 -23.547 1 23.52 1 MET B C 1
ATOM 1225 O O . MET B 1 1 ? 27.078 -11.094 -23 1 23.52 1 MET B O 1
ATOM 1229 N N . ALA B 1 2 ? 25.25 -11.82 -23.516 1 30.34 2 ALA B N 1
ATOM 1230 C CA . ALA B 1 2 ? 24.391 -10.922 -22.75 1 30.34 2 ALA B CA 1
ATOM 1231 C C . ALA B 1 2 ? 24.469 -11.219 -21.266 1 30.34 2 ALA B C 1
ATOM 1233 O O . ALA B 1 2 ? 24.359 -12.375 -20.844 1 30.34 2 ALA B O 1
ATOM 1234 N N . ASP B 1 3 ? 25.25 -10.5 -20.406 1 32.03 3 ASP B N 1
ATOM 1235 C CA . ASP B 1 3 ? 25.656 -10.609 -19 1 32.03 3 ASP B CA 1
ATOM 1236 C C . ASP B 1 3 ? 24.453 -10.844 -18.094 1 32.03 3 ASP B C 1
ATOM 1238 O O . ASP B 1 3 ? 23.375 -10.305 -18.328 1 32.03 3 ASP B O 1
ATOM 1242 N N . THR B 1 4 ? 24.359 -12.031 -17.391 1 32.69 4 THR B N 1
ATOM 1243 C CA . THR B 1 4 ? 23.516 -12.68 -16.391 1 32.69 4 THR B CA 1
ATOM 1244 C C . THR B 1 4 ? 23.156 -11.711 -15.266 1 32.69 4 THR B C 1
ATOM 1246 O O . THR B 1 4 ? 24.047 -11.258 -14.531 1 32.69 4 THR B O 1
ATOM 1249 N N . LEU B 1 5 ? 22.344 -10.797 -15.453 1 32.91 5 LEU B N 1
ATOM 1250 C CA . LEU B 1 5 ? 21.781 -9.938 -14.414 1 32.91 5 LEU B CA 1
ATOM 1251 C C . LEU B 1 5 ? 21.484 -10.734 -13.156 1 32.91 5 LEU B C 1
ATOM 1253 O O . LEU B 1 5 ? 20.5 -11.477 -13.102 1 32.91 5 LEU B O 1
ATOM 1257 N N . GLU B 1 6 ? 22.469 -11.352 -12.398 1 34.78 6 GLU B N 1
ATOM 1258 C CA . GLU B 1 6 ? 22.484 -12.07 -11.133 1 34.78 6 GLU B CA 1
ATOM 1259 C C . GLU B 1 6 ? 21.812 -11.25 -10.031 1 34.78 6 GLU B C 1
ATOM 1261 O O . GLU B 1 6 ? 22.094 -11.453 -8.844 1 34.78 6 GLU B O 1
ATOM 1266 N N . ASN B 1 7 ? 21.078 -10.266 -10.18 1 37.28 7 ASN B N 1
ATOM 1267 C CA . ASN B 1 7 ? 20.547 -9.586 -9 1 37.28 7 ASN B CA 1
ATOM 1268 C C . ASN B 1 7 ? 19.75 -10.531 -8.109 1 37.28 7 ASN B C 1
ATOM 1270 O O . ASN B 1 7 ? 18.578 -10.797 -8.375 1 37.28 7 ASN B O 1
ATOM 1274 N N . ASN B 1 8 ? 20.297 -11.609 -7.496 1 36.66 8 ASN B N 1
ATOM 1275 C CA . ASN B 1 8 ? 19.875 -12.617 -6.531 1 36.66 8 ASN B CA 1
ATOM 1276 C C . ASN B 1 8 ? 19.203 -11.977 -5.32 1 36.66 8 ASN B C 1
ATOM 1278 O O . ASN B 1 8 ? 19.812 -11.859 -4.258 1 36.66 8 ASN B O 1
ATOM 1282 N N . SER B 1 9 ? 18.75 -10.867 -5.332 1 42.53 9 SER B N 1
ATOM 1283 C CA . SER B 1 9 ? 18.156 -10.398 -4.082 1 42.53 9 SER B CA 1
ATOM 1284 C C . SER B 1 9 ? 17.141 -11.398 -3.541 1 42.53 9 SER B C 1
ATOM 1286 O O . SER B 1 9 ? 15.969 -11.375 -3.939 1 42.53 9 SER B O 1
ATOM 1288 N N . GLU B 1 10 ? 17.5 -12.727 -3.438 1 49.09 10 GLU B N 1
ATOM 1289 C CA . GLU B 1 10 ? 16.828 -13.82 -2.752 1 49.09 10 GLU B CA 1
ATOM 1290 C C . GLU B 1 10 ? 16.156 -13.336 -1.466 1 49.09 10 GLU B C 1
ATOM 1292 O O . GLU B 1 10 ? 16.547 -12.305 -0.912 1 49.09 10 GLU B O 1
ATOM 1297 N N . CYS B 1 11 ? 14.898 -13.789 -1.313 1 61 11 CYS B N 1
ATOM 1298 C CA . CYS B 1 11 ? 14.391 -13.633 0.046 1 61 11 CYS B CA 1
ATOM 1299 C C . CYS B 1 11 ? 15.523 -13.711 1.062 1 61 11 CYS B C 1
ATOM 1301 O O . CYS B 1 11 ? 16.531 -14.375 0.823 1 61 11 CYS B O 1
ATOM 1303 N N . PRO B 1 12 ? 15.781 -12.766 1.84 1 47.59 12 PRO B N 1
ATOM 1304 C CA . PRO B 1 12 ? 16.859 -13.016 2.803 1 47.59 12 PRO B CA 1
ATOM 1305 C C . PRO B 1 12 ? 17.125 -14.5 3.02 1 47.59 12 PRO B C 1
ATOM 1307 O O . PRO B 1 12 ? 16.219 -15.32 2.895 1 47.59 12 PRO B O 1
ATOM 1310 N N . SER B 1 13 ? 18.391 -15.016 2.627 1 42.53 13 SER B N 1
ATOM 1311 C CA . SER B 1 13 ? 19.047 -16.312 2.516 1 42.53 13 SER B CA 1
ATOM 1312 C C . SER B 1 13 ? 18.578 -17.266 3.619 1 42.53 13 SER B C 1
ATOM 1314 O O . SER B 1 13 ? 18.984 -18.422 3.654 1 42.53 13 SER B O 1
ATOM 1316 N N . SER B 1 14 ? 18.141 -16.797 4.816 1 39.94 14 SER B N 1
ATOM 1317 C CA . SER B 1 14 ? 17.984 -17.891 5.777 1 39.94 14 SER B CA 1
ATOM 1318 C C . SER B 1 14 ? 17 -18.938 5.273 1 39.94 14 SER B C 1
ATOM 1320 O O . SER B 1 14 ? 16.719 -19.922 5.965 1 39.94 14 SER B O 1
ATOM 1322 N N . ALA B 1 15 ? 16.125 -18.484 4.438 1 37.09 15 ALA B N 1
ATOM 1323 C CA . ALA B 1 15 ? 15.016 -19.391 4.211 1 37.09 15 ALA B CA 1
ATOM 1324 C C . ALA B 1 15 ? 15.352 -20.406 3.119 1 37.09 15 ALA B C 1
ATOM 1326 O O . ALA B 1 15 ? 14.453 -21.047 2.553 1 37.09 15 ALA B O 1
ATOM 1327 N N . LYS B 1 16 ? 16.375 -20.516 2.527 1 39.03 16 LYS B N 1
ATOM 1328 C CA . LYS B 1 16 ? 16.594 -21.641 1.621 1 39.03 16 LYS B CA 1
ATOM 1329 C C . LYS B 1 16 ? 16.219 -22.969 2.283 1 39.03 16 LYS B C 1
ATOM 1331 O O . LYS B 1 16 ? 16.734 -24.016 1.908 1 39.03 16 LYS B O 1
ATOM 1336 N N . SER B 1 17 ? 15.938 -22.969 3.584 1 37.06 17 SER B N 1
ATOM 1337 C CA . SER B 1 17 ? 15.789 -24.266 4.215 1 37.06 17 SER B CA 1
ATOM 1338 C C . SER B 1 17 ? 14.836 -25.156 3.42 1 37.06 17 SER B C 1
ATOM 1340 O O . SER B 1 17 ? 13.945 -24.656 2.73 1 37.06 17 SER B O 1
ATOM 1342 N N . GLU B 1 18 ? 15.102 -26.469 3.312 1 36.28 18 GLU B N 1
ATOM 1343 C CA . GLU B 1 18 ? 14.312 -27.656 2.982 1 36.28 18 GLU B CA 1
ATOM 1344 C C . GLU B 1 18 ? 12.867 -27.5 3.459 1 36.28 18 GLU B C 1
ATOM 1346 O O . GLU B 1 18 ? 12.617 -27.344 4.656 1 36.28 18 GLU B O 1
ATOM 1351 N N . ALA B 1 19 ? 11.977 -26.734 2.871 1 41.5 19 ALA B N 1
ATOM 1352 C CA . ALA B 1 19 ? 10.562 -26.922 3.189 1 41.5 19 ALA B CA 1
ATOM 1353 C C . ALA B 1 19 ? 10.32 -28.312 3.781 1 41.5 19 ALA B C 1
ATOM 1355 O O . ALA B 1 19 ? 10.273 -29.297 3.053 1 41.5 19 ALA B O 1
ATOM 1356 N N . SER B 1 20 ? 10.797 -28.594 4.918 1 42.72 20 SER B N 1
ATOM 1357 C CA . SER B 1 20 ? 10.625 -29.891 5.562 1 42.72 20 SER B CA 1
ATOM 1358 C C . SER B 1 20 ? 9.156 -30.297 5.602 1 42.72 20 SER B C 1
ATOM 1360 O O . SER B 1 20 ? 8.273 -29.453 5.691 1 42.72 20 SER B O 1
ATOM 1362 N N . ALA B 1 21 ? 8.805 -31.578 5.336 1 45.84 21 ALA B N 1
ATOM 1363 C CA . ALA B 1 21 ? 7.605 -32.406 5.469 1 45.84 21 ALA B CA 1
ATOM 1364 C C . ALA B 1 21 ? 6.746 -31.938 6.641 1 45.84 21 ALA B C 1
ATOM 1366 O O . ALA B 1 21 ? 5.516 -32.031 6.594 1 45.84 21 ALA B O 1
ATOM 1367 N N . GLY B 1 22 ? 7.414 -31.359 7.57 1 46.84 22 GLY B N 1
ATOM 1368 C CA . GLY B 1 22 ? 6.699 -31.094 8.812 1 46.84 22 GLY B CA 1
ATOM 1369 C C . GLY B 1 22 ? 5.797 -29.875 8.734 1 46.84 22 GLY B C 1
ATOM 1370 O O . GLY B 1 22 ? 4.707 -29.875 9.305 1 46.84 22 GLY B O 1
ATOM 1371 N N . GLY B 1 23 ? 6.238 -28.719 8.219 1 49.84 23 GLY B N 1
ATOM 1372 C CA . GLY B 1 23 ? 5.355 -27.562 8.133 1 49.84 23 GLY B CA 1
ATOM 1373 C C . GLY B 1 23 ? 4.098 -27.828 7.332 1 49.84 23 GLY B C 1
ATOM 1374 O O . GLY B 1 23 ? 3.002 -27.422 7.727 1 49.84 23 GLY B O 1
ATOM 1375 N N . LEU B 1 24 ? 4.363 -28.391 6.203 1 54.47 24 LEU B N 1
ATOM 1376 C CA . LEU B 1 24 ? 3.217 -28.859 5.434 1 54.47 24 LEU B CA 1
ATOM 1377 C C . LEU B 1 24 ? 2.318 -29.75 6.289 1 54.47 24 LEU B C 1
ATOM 1379 O O . LEU B 1 24 ? 1.092 -29.703 6.16 1 54.47 24 LEU B O 1
ATOM 1383 N N . SER B 1 25 ? 3.107 -30.438 7.012 1 56.09 25 SER B N 1
ATOM 1384 C CA . SER B 1 25 ? 2.354 -31.328 7.891 1 56.09 25 SER B CA 1
ATOM 1385 C C . SER B 1 25 ? 1.48 -30.531 8.859 1 56.09 25 SER B C 1
ATOM 1387 O O . SER B 1 25 ? 0.33 -30.891 9.109 1 56.09 25 SER B O 1
ATOM 1389 N N . MET B 1 26 ? 2.129 -29.547 9.383 1 53.47 26 MET B N 1
ATOM 1390 C CA . MET B 1 26 ? 1.342 -28.766 10.328 1 53.47 26 MET B CA 1
ATOM 1391 C C . MET B 1 26 ? 0.181 -28.078 9.617 1 53.47 26 MET B C 1
ATOM 1393 O O . MET B 1 26 ? -0.925 -28 10.148 1 53.47 26 MET B O 1
ATOM 1397 N N . LEU B 1 27 ? 0.439 -27.516 8.516 1 55.78 27 LEU B N 1
ATOM 1398 C CA . LEU B 1 27 ? -0.645 -26.969 7.719 1 55.78 27 LEU B CA 1
ATOM 1399 C C . LEU B 1 27 ? -1.7 -28.016 7.414 1 55.78 27 LEU B C 1
ATOM 1401 O O . LEU B 1 27 ? -2.9 -27.75 7.516 1 55.78 27 LEU B O 1
ATOM 1405 N N . GLU B 1 28 ? -1.161 -29.109 7.062 1 56.69 28 GLU B N 1
ATOM 1406 C CA . GLU B 1 28 ? -2.07 -30.219 6.82 1 56.69 28 GLU B CA 1
ATOM 1407 C C . GLU B 1 28 ? -2.924 -30.516 8.055 1 56.69 28 GLU B C 1
ATOM 1409 O O . GLU B 1 28 ? -4.113 -30.812 7.93 1 56.69 28 GLU B O 1
ATOM 1414 N N . SER B 1 29 ? -2.189 -30.438 9.117 1 53.94 29 SER B N 1
ATOM 1415 C CA . SER B 1 29 ? -2.912 -30.719 10.352 1 53.94 29 SER B CA 1
ATOM 1416 C C . SER B 1 29 ? -3.943 -29.641 10.656 1 53.94 29 SER B C 1
ATOM 1418 O O . SER B 1 29 ? -5.047 -29.938 11.125 1 53.94 29 SER B O 1
ATOM 1420 N N . SER B 1 30 ? -3.6 -28.422 10.492 1 54.12 30 SER B N 1
ATOM 1421 C CA . SER B 1 30 ? -4.551 -27.344 10.727 1 54.12 30 SER B CA 1
ATOM 1422 C C . SER B 1 30 ? -5.695 -27.391 9.727 1 54.12 30 SER B C 1
ATOM 1424 O O . SER B 1 30 ? -6.828 -27.031 10.047 1 54.12 30 SER B O 1
ATOM 1426 N N . MET B 1 31 ? -5.344 -27.672 8.57 1 53.34 31 MET B N 1
ATOM 1427 C CA . MET B 1 31 ? -6.367 -27.891 7.551 1 53.34 31 MET B CA 1
ATOM 1428 C C . MET B 1 31 ? -7.316 -29 7.957 1 53.34 31 MET B C 1
ATOM 1430 O O . MET B 1 31 ? -8.508 -28.969 7.641 1 53.34 31 MET B O 1
ATOM 1434 N N . GLN B 1 32 ? -6.746 -29.891 8.477 1 50.16 32 GLN B N 1
ATOM 1435 C CA . GLN B 1 32 ? -7.598 -30.969 8.961 1 50.16 32 GLN B CA 1
ATOM 1436 C C . GLN B 1 32 ? -8.562 -30.469 10.031 1 50.16 32 GLN B C 1
ATOM 1438 O O . GLN B 1 32 ? -9.703 -30.938 10.117 1 50.16 32 GLN B O 1
ATOM 1443 N N . GLU B 1 33 ? -8.102 -29.578 10.812 1 49 33 GLU B N 1
ATOM 1444 C CA . GLU B 1 33 ? -8.984 -29.188 11.914 1 49 33 GLU B CA 1
ATOM 1445 C C . GLU B 1 33 ? -10.094 -28.25 11.43 1 49 33 GLU B C 1
ATOM 1447 O O . GLU B 1 33 ? -11.211 -28.297 11.938 1 49 33 GLU B O 1
ATOM 1452 N N . ASN B 1 34 ? -9.727 -27.266 10.648 1 50.44 34 ASN B N 1
ATOM 1453 C CA . ASN B 1 34 ? -10.812 -26.422 10.164 1 50.44 34 ASN B CA 1
ATOM 1454 C C . ASN B 1 34 ? -11.414 -26.984 8.875 1 50.44 34 ASN B C 1
ATOM 1456 O O . ASN B 1 34 ? -10.953 -26.656 7.777 1 50.44 34 ASN B O 1
ATOM 1460 N N . GLN B 1 35 ? -11.844 -28.219 8.93 1 46.84 35 GLN B N 1
ATOM 1461 C CA . GLN B 1 35 ? -12.336 -29.312 8.102 1 46.84 35 GLN B CA 1
ATOM 1462 C C . GLN B 1 35 ? -13.422 -28.828 7.141 1 46.84 35 GLN B C 1
ATOM 1464 O O . GLN B 1 35 ? -13.914 -29.609 6.324 1 46.84 35 GLN B O 1
ATOM 1469 N N . GLN B 1 36 ? -14.312 -27.891 7.328 1 52.84 36 GLN B N 1
ATOM 1470 C CA . GLN B 1 36 ? -15.531 -28.234 6.602 1 52.84 36 GLN B CA 1
ATOM 1471 C C . GLN B 1 36 ? -15.227 -28.516 5.133 1 52.84 36 GLN B C 1
ATOM 1473 O O . GLN B 1 36 ? -15.68 -29.531 4.586 1 52.84 36 GLN B O 1
ATOM 1478 N N . ASP B 1 37 ? -14.781 -27.594 4.312 1 59.28 37 ASP B N 1
ATOM 1479 C CA . ASP B 1 37 ? -14.766 -27.844 2.873 1 59.28 37 ASP B CA 1
ATOM 1480 C C . ASP B 1 37 ? -13.336 -28.078 2.377 1 59.28 37 ASP B C 1
ATOM 1482 O O . ASP B 1 37 ? -13.109 -28.234 1.174 1 59.28 37 ASP B O 1
ATOM 1486 N N . GLY B 1 38 ? -12.375 -28.5 3.283 1 66.81 38 GLY B N 1
ATOM 1487 C CA . GLY B 1 38 ? -11.016 -28.828 2.877 1 66.81 38 GLY B CA 1
ATOM 1488 C C . GLY B 1 38 ? -10.188 -27.594 2.545 1 66.81 38 GLY B C 1
ATOM 1489 O O . GLY B 1 38 ? -9.07 -27.703 2.039 1 66.81 38 GLY B O 1
ATOM 1490 N N . GLN B 1 39 ? -10.898 -26.438 2.488 1 75 39 GLN B N 1
ATOM 1491 C CA . GLN B 1 39 ? -10.195 -25.188 2.234 1 75 39 GLN B CA 1
ATOM 1492 C C . GLN B 1 39 ? -9.852 -24.469 3.539 1 75 39 GLN B C 1
ATOM 1494 O O . GLN B 1 39 ? -10.641 -24.469 4.484 1 75 39 GLN B O 1
ATOM 1499 N N . VAL B 1 40 ? -8.57 -24.156 3.678 1 79.88 40 VAL B N 1
ATOM 1500 C CA . VAL B 1 40 ? -8.156 -23.375 4.832 1 79.88 40 VAL B CA 1
ATOM 1501 C C . VAL B 1 40 ? -7.734 -21.969 4.379 1 79.88 40 VAL B C 1
ATOM 1503 O O . VAL B 1 40 ? -6.984 -21.828 3.41 1 79.88 40 VAL B O 1
ATOM 1506 N N . VAL B 1 41 ? -8.406 -20.953 4.938 1 83.44 41 VAL B N 1
ATOM 1507 C CA . VAL B 1 41 ? -7.98 -19.578 4.723 1 83.44 41 VAL B CA 1
ATOM 1508 C C . VAL B 1 41 ? -6.953 -19.172 5.777 1 83.44 41 VAL B C 1
ATOM 1510 O O . VAL B 1 41 ? -7.227 -19.25 6.98 1 83.44 41 VAL B O 1
ATOM 1513 N N . PHE B 1 42 ? -5.754 -18.812 5.305 1 85.19 42 PHE B N 1
ATOM 1514 C CA . PHE B 1 42 ? -4.699 -18.344 6.195 1 85.19 42 PHE B CA 1
ATOM 1515 C C . PHE B 1 42 ? -4.555 -16.828 6.117 1 85.19 42 PHE B C 1
ATOM 1517 O O . PHE B 1 42 ? -4.586 -16.25 5.027 1 85.19 42 PHE B O 1
ATOM 1524 N N . GLU B 1 43 ? -4.555 -16.234 7.316 1 89.56 43 GLU B N 1
ATOM 1525 C CA . GLU B 1 43 ? -4.254 -14.805 7.379 1 89.56 43 GLU B CA 1
ATOM 1526 C C . GLU B 1 43 ? -2.803 -14.562 7.785 1 89.56 43 GLU B C 1
ATOM 1528 O O . GLU B 1 43 ? -2.32 -15.148 8.758 1 89.56 43 GLU B O 1
ATOM 1533 N N . ASP B 1 44 ? -2.115 -13.883 7.039 1 90.75 44 ASP B N 1
ATOM 1534 C CA . ASP B 1 44 ? -0.743 -13.484 7.328 1 90.75 44 ASP B CA 1
ATOM 1535 C C . ASP B 1 44 ? -0.707 -12.156 8.086 1 90.75 44 ASP B C 1
ATOM 1537 O O . ASP B 1 44 ? -0.828 -11.086 7.492 1 90.75 44 ASP B O 1
ATOM 1541 N N . PRO B 1 45 ? -0.564 -12.211 9.367 1 87.75 45 PRO B N 1
ATOM 1542 C CA . PRO B 1 45 ? -0.702 -11.008 10.188 1 87.75 45 PRO B CA 1
ATOM 1543 C C . PRO B 1 45 ? 0.432 -10.008 9.961 1 87.75 45 PRO B C 1
ATOM 1545 O O . PRO B 1 45 ? 0.323 -8.844 10.359 1 87.75 45 PRO B O 1
ATOM 1548 N N . VAL B 1 46 ? 1.496 -10.406 9.359 1 91.19 46 VAL B N 1
ATOM 1549 C CA . VAL B 1 46 ? 2.648 -9.516 9.242 1 91.19 46 VAL B CA 1
ATOM 1550 C C . VAL B 1 46 ? 2.717 -8.93 7.836 1 91.19 46 VAL B C 1
ATOM 1552 O O . VAL B 1 46 ? 3.438 -7.957 7.598 1 91.19 46 VAL B O 1
ATOM 1555 N N . PHE B 1 47 ? 1.942 -9.375 6.918 1 95.62 47 PHE B N 1
ATOM 1556 C CA . PHE B 1 47 ? 2.156 -9.047 5.516 1 95.62 47 PHE B CA 1
ATOM 1557 C C . PHE B 1 47 ? 1.81 -7.594 5.238 1 95.62 47 PHE B C 1
ATOM 1559 O O . PHE B 1 47 ? 2.473 -6.93 4.438 1 95.62 47 PHE B O 1
ATOM 1566 N N . ALA B 1 48 ? 0.736 -7.129 5.855 1 96.88 48 ALA B N 1
ATOM 1567 C CA . ALA B 1 48 ? 0.373 -5.734 5.621 1 96.88 48 ALA B CA 1
ATOM 1568 C C . ALA B 1 48 ? 1.542 -4.801 5.938 1 96.88 48 ALA B C 1
ATOM 1570 O O . ALA B 1 48 ? 1.799 -3.848 5.199 1 96.88 48 ALA B O 1
ATOM 1571 N N . GLY B 1 49 ? 2.178 -5.047 7.008 1 96.94 49 GLY B N 1
ATOM 1572 C CA . GLY B 1 49 ? 3.371 -4.289 7.352 1 96.94 49 GLY B CA 1
ATOM 1573 C C . GLY B 1 49 ? 4.492 -4.449 6.344 1 96.94 49 GLY B C 1
ATOM 1574 O O . GLY B 1 49 ? 5.156 -3.473 5.984 1 96.94 49 GLY B O 1
ATOM 1575 N N . PHE B 1 50 ? 4.734 -5.688 5.887 1 96.44 50 PH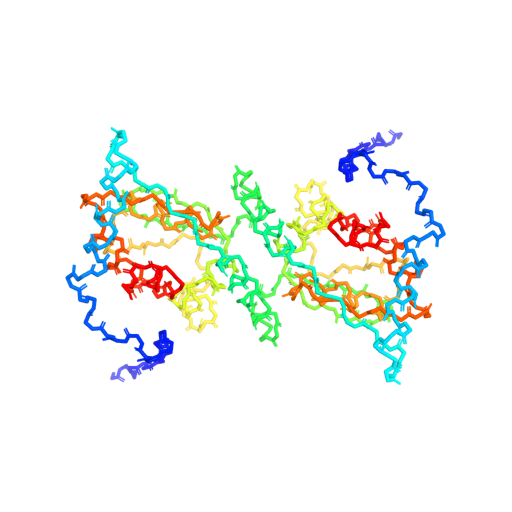E B N 1
ATOM 1576 C CA . PHE B 1 50 ? 5.738 -5.973 4.867 1 96.44 50 PHE B CA 1
ATOM 1577 C C . PHE B 1 50 ? 5.441 -5.199 3.588 1 96.44 50 PHE B C 1
ATOM 1579 O O . PHE B 1 50 ? 6.344 -4.598 3 1 96.44 50 PHE B O 1
ATOM 1586 N N . LEU B 1 51 ? 4.211 -5.246 3.248 1 98.31 51 LEU B N 1
ATOM 1587 C CA . LEU B 1 51 ? 3.779 -4.516 2.061 1 98.31 51 LEU B CA 1
ATOM 1588 C C . LEU B 1 51 ? 4.062 -3.023 2.209 1 98.31 51 LEU B C 1
ATOM 1590 O O . LEU B 1 51 ? 4.602 -2.395 1.294 1 98.31 51 LEU B O 1
ATOM 1594 N N . GLN B 1 52 ? 3.713 -2.449 3.346 1 98.5 52 GLN B N 1
ATOM 1595 C CA . GLN B 1 52 ? 3.959 -1.032 3.588 1 98.5 52 GLN B CA 1
ATOM 1596 C C . GLN B 1 52 ? 5.453 -0.719 3.551 1 98.5 52 GLN B C 1
ATOM 1598 O O . GLN B 1 52 ? 5.859 0.32 3.027 1 98.5 52 GLN B O 1
ATOM 1603 N N . ASP B 1 53 ? 6.266 -1.612 4.047 1 98.31 53 ASP B N 1
ATOM 1604 C CA . ASP B 1 53 ? 7.715 -1.444 3.975 1 98.31 53 ASP B CA 1
ATOM 1605 C C . ASP B 1 53 ? 8.188 -1.38 2.525 1 98.31 53 ASP B C 1
ATOM 1607 O O . ASP B 1 53 ? 9.07 -0.586 2.189 1 98.31 53 ASP B O 1
ATOM 1611 N N . GLY B 1 54 ? 7.613 -2.242 1.769 1 98.31 54 GLY B N 1
ATOM 1612 C CA . GLY B 1 54 ? 7.93 -2.209 0.349 1 98.31 54 GLY B CA 1
ATOM 1613 C C . GLY B 1 54 ? 7.57 -0.893 -0.312 1 98.31 54 GLY B C 1
ATOM 1614 O O . GLY B 1 54 ? 8.352 -0.348 -1.093 1 98.31 54 GLY B O 1
ATOM 1615 N N . LEU B 1 55 ? 6.434 -0.387 -0.004 1 98.75 55 LEU B N 1
ATOM 1616 C CA . LEU B 1 55 ? 6 0.898 -0.541 1 98.75 55 LEU B CA 1
ATOM 1617 C C . LEU B 1 55 ? 6.93 2.018 -0.09 1 98.75 55 LEU B C 1
ATOM 1619 O O . LEU B 1 55 ? 7.281 2.896 -0.881 1 98.75 55 LEU B O 1
ATOM 1623 N N . HIS B 1 56 ? 7.305 1.973 1.158 1 98.69 56 HIS B N 1
ATOM 1624 C CA . HIS B 1 56 ? 8.227 2.955 1.711 1 98.69 56 HIS B CA 1
ATOM 1625 C C . HIS B 1 56 ? 9.57 2.914 0.991 1 98.69 56 HIS B C 1
ATOM 1627 O O . HIS B 1 56 ? 10.125 3.957 0.636 1 98.69 56 HIS B O 1
ATOM 1633 N N . SER B 1 57 ? 10.078 1.708 0.776 1 98.5 57 SER B N 1
ATOM 1634 C CA . SER B 1 57 ? 11.352 1.537 0.08 1 98.5 57 SER B CA 1
ATOM 1635 C C . SER B 1 57 ? 11.289 2.104 -1.334 1 98.5 57 SER B C 1
ATOM 1637 O O . SER B 1 57 ? 12.227 2.762 -1.787 1 98.5 57 SER B O 1
ATOM 1639 N N . LEU B 1 58 ? 10.234 1.862 -1.988 1 98.19 58 LEU B N 1
ATOM 1640 C CA . LEU B 1 58 ? 10.07 2.389 -3.338 1 98.19 58 LEU B CA 1
ATOM 1641 C C . LEU B 1 58 ? 10.062 3.914 -3.332 1 98.19 58 LEU B C 1
ATOM 1643 O O . LEU B 1 58 ? 10.664 4.543 -4.203 1 98.19 58 LEU B O 1
ATOM 1647 N N . ARG B 1 59 ? 9.391 4.488 -2.357 1 98.44 59 ARG B N 1
ATOM 1648 C CA . ARG B 1 59 ? 9.359 5.945 -2.258 1 98.44 59 ARG B CA 1
ATOM 1649 C C . ARG B 1 59 ? 10.758 6.504 -2.018 1 98.44 59 ARG B C 1
ATOM 1651 O O . ARG B 1 59 ? 11.164 7.469 -2.668 1 98.44 59 ARG B O 1
ATOM 1658 N N . LEU B 1 60 ? 11.492 5.895 -1.136 1 97.69 60 LEU B N 1
ATOM 1659 C CA . LEU B 1 60 ? 12.844 6.344 -0.803 1 97.69 60 LEU B CA 1
ATOM 1660 C C . LEU B 1 60 ? 13.758 6.266 -2.02 1 97.69 60 LEU B C 1
ATOM 1662 O O . LEU B 1 60 ? 14.664 7.09 -2.176 1 97.69 60 LEU B O 1
ATOM 1666 N N . GLU B 1 61 ? 13.461 5.348 -2.92 1 96.69 61 GLU B N 1
ATOM 1667 C CA . GLU B 1 61 ? 14.273 5.129 -4.113 1 96.69 61 GLU B CA 1
ATOM 1668 C C . GLU B 1 61 ? 13.742 5.941 -5.293 1 96.69 61 GLU B C 1
ATOM 1670 O O . GLU B 1 61 ? 14.297 5.879 -6.395 1 96.69 61 GLU B O 1
ATOM 1675 N N . ASP B 1 62 ? 12.695 6.684 -5.055 1 96.94 62 ASP B N 1
ATOM 1676 C CA . ASP B 1 62 ? 12.016 7.41 -6.121 1 96.94 62 ASP B CA 1
ATOM 1677 C C . ASP B 1 62 ? 11.609 6.473 -7.254 1 96.94 62 ASP B C 1
ATOM 1679 O O . ASP B 1 62 ? 11.758 6.809 -8.43 1 96.94 62 ASP B O 1
ATOM 1683 N N . SER B 1 63 ? 11.195 5.285 -6.883 1 96.06 63 SER B N 1
ATOM 1684 C CA . SER B 1 63 ? 10.766 4.301 -7.867 1 96.06 63 SER B CA 1
ATOM 1685 C C . SER B 1 63 ? 9.25 4.312 -8.039 1 96.06 63 SER B C 1
ATOM 1687 O O . SER B 1 63 ? 8.516 4.355 -7.051 1 96.06 63 SER B O 1
ATOM 1689 N N . LEU B 1 64 ? 8.797 4.426 -9.32 1 95.56 64 LEU B N 1
ATOM 1690 C CA . LEU B 1 64 ? 7.402 4.352 -9.734 1 95.56 64 LEU B CA 1
ATOM 1691 C C . LEU B 1 64 ? 6.617 5.555 -9.219 1 95.56 64 LEU B C 1
ATOM 1693 O O . LEU B 1 64 ? 5.422 5.449 -8.945 1 95.56 64 LEU B O 1
ATOM 1697 N N . ILE B 1 65 ? 7.348 6.629 -8.992 1 97 65 ILE B N 1
ATOM 1698 C CA . ILE B 1 65 ? 6.695 7.879 -8.609 1 97 65 ILE B CA 1
ATOM 1699 C C . ILE B 1 65 ? 5.793 8.359 -9.742 1 97 65 ILE B C 1
ATOM 1701 O O . ILE B 1 65 ? 6.203 8.359 -10.906 1 97 65 ILE B O 1
ATOM 1705 N N . ASP B 1 66 ? 4.551 8.773 -9.344 1 96 66 ASP B N 1
ATOM 1706 C CA . ASP B 1 66 ? 3.664 9.227 -10.406 1 96 66 ASP B CA 1
ATOM 1707 C C . ASP B 1 66 ? 2.938 10.508 -10.016 1 96 66 ASP B C 1
ATOM 1709 O O . ASP B 1 66 ? 2.053 10.977 -10.734 1 96 66 ASP B O 1
ATOM 1713 N N . VAL B 1 67 ? 3.307 11.125 -8.883 1 97 67 VAL B N 1
ATOM 1714 C CA . VAL B 1 67 ? 2.754 12.414 -8.5 1 97 67 VAL B CA 1
ATOM 1715 C C . VAL B 1 67 ? 3.725 13.133 -7.566 1 97 67 VAL B C 1
ATOM 1717 O O . VAL B 1 67 ? 4.41 12.5 -6.762 1 97 67 VAL B O 1
ATOM 1720 N N . SER B 1 68 ? 3.82 14.352 -7.703 1 97.88 68 SER B N 1
ATOM 1721 C CA . SER B 1 68 ? 4.57 15.227 -6.809 1 97.88 68 SER B CA 1
ATOM 1722 C C . SER B 1 68 ? 3.662 16.266 -6.152 1 97.88 68 SER B C 1
ATOM 1724 O O . SER B 1 68 ? 2.898 16.953 -6.836 1 97.88 68 SER B O 1
ATOM 1726 N N . LEU B 1 69 ? 3.682 16.359 -4.863 1 97.75 69 LEU B N 1
ATOM 1727 C CA . LEU B 1 69 ? 2.932 17.359 -4.121 1 97.75 69 LEU B CA 1
ATOM 1728 C C . LEU B 1 69 ? 3.805 18.578 -3.811 1 97.75 69 LEU B C 1
ATOM 1730 O O . LEU B 1 69 ? 4.898 18.438 -3.26 1 97.75 69 LEU B O 1
ATOM 1734 N N . LEU B 1 70 ? 3.387 19.688 -4.242 1 98.19 70 LEU B N 1
ATOM 1735 C CA . LEU B 1 70 ? 4.09 20.938 -3.979 1 98.19 70 LEU B CA 1
ATOM 1736 C C . LEU B 1 70 ? 3.445 21.688 -2.816 1 98.19 70 LEU B C 1
ATOM 1738 O O . LEU B 1 70 ? 2.275 22.062 -2.891 1 98.19 70 LEU B O 1
ATOM 1742 N N . VAL B 1 71 ? 4.191 21.859 -1.738 1 97.75 71 VAL B N 1
ATOM 1743 C CA . VAL B 1 71 ? 3.727 22.547 -0.54 1 97.75 71 VAL B CA 1
ATOM 1744 C C . VAL B 1 71 ? 4.758 23.578 -0.111 1 97.75 71 VAL B C 1
ATOM 1746 O O . VAL B 1 71 ? 5.875 23.234 0.276 1 97.75 71 VAL B O 1
ATOM 1749 N N . GLN B 1 72 ? 4.406 24.812 -0.163 1 97.12 72 GLN B N 1
ATOM 1750 C CA . GLN B 1 72 ? 5.27 25.906 0.245 1 97.12 72 GLN B CA 1
ATOM 1751 C C . GLN B 1 72 ? 6.645 25.797 -0.405 1 97.12 72 GLN B C 1
ATOM 1753 O O . GLN B 1 72 ? 7.668 25.938 0.271 1 97.12 72 GLN B O 1
ATOM 1758 N N . GLY B 1 73 ? 6.672 25.469 -1.653 1 96.38 73 GLY B N 1
ATOM 1759 C CA . GLY B 1 73 ? 7.895 25.453 -2.441 1 96.38 73 GLY B CA 1
ATOM 1760 C C . GLY B 1 73 ? 8.664 24.156 -2.326 1 96.38 73 GLY B C 1
ATOM 1761 O O . GLY B 1 73 ? 9.688 23.969 -2.984 1 96.38 73 GLY B O 1
ATOM 1762 N N . GLN B 1 74 ? 8.234 23.25 -1.507 1 97.81 74 GLN B N 1
ATOM 1763 C CA . GLN B 1 74 ? 8.867 21.938 -1.374 1 97.81 74 GLN B CA 1
ATOM 1764 C C . GLN B 1 74 ? 8.07 20.859 -2.111 1 97.81 74 GLN B C 1
ATOM 1766 O O . GLN B 1 74 ? 6.836 20.844 -2.061 1 97.81 74 GLN B O 1
ATOM 1771 N N . SER B 1 75 ? 8.828 20.031 -2.756 1 98 75 SER B N 1
ATOM 1772 C CA . SER B 1 75 ? 8.203 18.953 -3.527 1 98 75 SER B CA 1
ATOM 1773 C C . SER B 1 75 ? 8.328 17.609 -2.809 1 98 75 SER B C 1
ATOM 1775 O O . SER B 1 75 ? 9.375 17.297 -2.25 1 98 75 SER B O 1
ATOM 1777 N N . PHE B 1 76 ? 7.242 16.859 -2.82 1 98.38 76 PHE B N 1
ATOM 1778 C CA . PHE B 1 76 ? 7.199 15.531 -2.229 1 98.38 76 PHE B CA 1
ATOM 1779 C C . PHE B 1 76 ? 6.785 14.492 -3.264 1 98.38 76 PHE B C 1
ATOM 1781 O O . PHE B 1 76 ? 5.664 14.531 -3.775 1 98.38 76 PHE B O 1
ATOM 1788 N N . GLN B 1 77 ? 7.695 13.609 -3.555 1 98 77 GLN B N 1
ATOM 1789 C CA . GLN B 1 77 ? 7.438 12.547 -4.512 1 98 77 GLN B CA 1
ATOM 1790 C C . GLN B 1 77 ? 6.652 11.406 -3.865 1 98 77 GLN B C 1
ATOM 1792 O O . GLN B 1 77 ? 7.066 10.859 -2.84 1 98 77 GLN B O 1
ATOM 1797 N N . CYS B 1 78 ? 5.52 11.062 -4.457 1 98.19 78 CYS B N 1
ATOM 1798 C CA . CYS B 1 78 ? 4.637 10.062 -3.863 1 98.19 78 CYS B CA 1
ATOM 1799 C C . CYS B 1 78 ? 4.043 9.156 -4.934 1 98.19 78 CYS B C 1
ATOM 1801 O O . CYS B 1 78 ? 4.328 9.312 -6.121 1 98.19 78 CYS B O 1
ATOM 1803 N N . HIS B 1 79 ? 3.336 8.219 -4.551 1 98.44 79 HIS B N 1
ATOM 1804 C CA . HIS B 1 79 ? 2.533 7.344 -5.402 1 98.44 79 HIS B CA 1
ATOM 1805 C C . HIS B 1 79 ? 1.047 7.648 -5.258 1 98.44 79 HIS B C 1
ATOM 1807 O O . HIS B 1 79 ? 0.514 7.648 -4.145 1 98.44 79 HIS B O 1
ATOM 1813 N N . ARG B 1 80 ? 0.349 7.852 -6.352 1 97.56 80 ARG B N 1
ATOM 1814 C CA . ARG B 1 80 ? -1.068 8.195 -6.324 1 97.56 80 ARG B CA 1
ATOM 1815 C C . ARG B 1 80 ? -1.877 7.129 -5.594 1 97.56 80 ARG B C 1
ATOM 1817 O O . ARG B 1 80 ? -2.711 7.449 -4.742 1 97.56 80 ARG B O 1
ATOM 1824 N N . VAL B 1 81 ? -1.611 5.875 -5.953 1 98.12 81 VAL B N 1
ATOM 1825 C CA . VAL B 1 81 ? -2.416 4.777 -5.426 1 98.12 81 VAL B CA 1
ATOM 1826 C C . VAL B 1 81 ? -2.246 4.695 -3.912 1 98.12 81 VAL B C 1
ATOM 1828 O O . VAL B 1 81 ? -3.203 4.41 -3.188 1 98.12 81 VAL B O 1
ATOM 1831 N N . VAL B 1 82 ? -1.038 4.922 -3.354 1 98.75 82 VAL B N 1
ATOM 1832 C CA . VAL B 1 82 ? -0.773 4.887 -1.919 1 98.75 82 VAL B CA 1
ATOM 1833 C C . VAL B 1 82 ? -1.518 6.023 -1.228 1 98.75 82 VAL B C 1
ATOM 1835 O O . VAL B 1 82 ? -2.188 5.812 -0.214 1 98.75 82 VAL B O 1
ATOM 1838 N N . LEU B 1 83 ? -1.446 7.254 -1.793 1 98.06 83 LEU B N 1
ATOM 1839 C CA . LEU B 1 83 ? -2.148 8.406 -1.236 1 98.06 83 LEU B CA 1
ATOM 1840 C C . LEU B 1 83 ? -3.656 8.18 -1.249 1 98.06 83 LEU B C 1
ATOM 1842 O O . LEU B 1 83 ? -4.336 8.43 -0.249 1 98.06 83 LEU B O 1
ATOM 1846 N N . ALA B 1 84 ? -4.176 7.66 -2.371 1 97.62 84 ALA B N 1
ATOM 1847 C CA . ALA B 1 84 ? -5.609 7.422 -2.518 1 97.62 84 ALA B CA 1
ATOM 1848 C C . ALA B 1 84 ? -6.09 6.348 -1.544 1 97.62 84 ALA B C 1
ATOM 1850 O O . ALA B 1 84 ? -7.223 6.402 -1.061 1 97.62 84 ALA B O 1
ATOM 1851 N N . ALA B 1 85 ? -5.285 5.395 -1.297 1 98.38 85 ALA B N 1
ATOM 1852 C CA . ALA B 1 85 ? -5.637 4.305 -0.389 1 98.38 85 ALA B CA 1
ATOM 1853 C C . ALA B 1 85 ? -5.695 4.793 1.056 1 98.38 85 ALA B C 1
ATOM 1855 O O . ALA B 1 85 ? -6.508 4.312 1.848 1 98.38 85 ALA B O 1
ATOM 1856 N N . ALA B 1 86 ? -4.867 5.711 1.417 1 97.88 86 ALA B N 1
ATOM 1857 C CA . ALA B 1 86 ? -4.707 6.141 2.805 1 97.88 86 ALA B CA 1
ATOM 1858 C C . ALA B 1 86 ? -5.613 7.324 3.121 1 97.88 86 ALA B C 1
ATOM 1860 O O . ALA B 1 86 ? -5.953 7.566 4.281 1 97.88 86 ALA B O 1
ATOM 1861 N N . SER B 1 87 ? -5.969 8.086 2.172 1 96.94 87 SER B N 1
ATOM 1862 C CA . SER B 1 87 ? -6.613 9.383 2.359 1 96.94 87 SER B CA 1
ATOM 1863 C C . SER B 1 87 ? -7.824 9.531 1.443 1 96.94 87 SER B C 1
ATOM 1865 O O . SER B 1 87 ? -7.695 9.461 0.22 1 96.94 87 SER B O 1
ATOM 1867 N N . HIS B 1 88 ? -8.977 9.867 2 1 95.25 88 HIS B N 1
ATOM 1868 C CA . HIS B 1 88 ? -10.164 10.086 1.188 1 95.25 88 HIS B CA 1
ATOM 1869 C C . HIS B 1 88 ? -10.039 11.359 0.359 1 95.25 88 HIS B C 1
ATOM 1871 O O . HIS B 1 88 ? -10.625 11.453 -0.724 1 95.25 88 HIS B O 1
ATOM 1877 N N . TYR B 1 89 ? -9.32 12.289 0.812 1 94 89 TYR B N 1
ATOM 1878 C CA . TYR B 1 89 ? -9.039 13.516 0.073 1 94 89 TYR B CA 1
ATOM 1879 C C . TYR B 1 89 ? -8.312 13.211 -1.233 1 94 89 TYR B C 1
ATOM 1881 O O . TYR B 1 89 ? -8.773 13.602 -2.309 1 94 89 TYR B O 1
ATOM 1889 N N . PHE B 1 90 ? -7.281 12.469 -1.146 1 95.62 90 PHE B N 1
ATOM 1890 C CA . PHE B 1 90 ? -6.508 12.133 -2.334 1 95.62 90 PHE B CA 1
ATOM 1891 C C . PHE B 1 90 ? -7.25 11.109 -3.191 1 95.62 90 PHE B C 1
ATOM 1893 O O . PHE B 1 90 ? -7.141 11.133 -4.418 1 95.62 90 PHE B O 1
ATOM 1900 N N . ARG B 1 91 ? -8.016 10.258 -2.529 1 95.94 91 ARG B N 1
ATOM 1901 C CA . ARG B 1 91 ? -8.828 9.32 -3.293 1 95.94 91 ARG B CA 1
ATOM 1902 C C . ARG B 1 91 ? -9.805 10.055 -4.207 1 95.94 91 ARG B C 1
ATOM 1904 O O . ARG B 1 91 ? -9.922 9.727 -5.391 1 95.94 91 ARG B O 1
ATOM 1911 N N . ALA B 1 92 ? -10.492 11.039 -3.705 1 93.69 92 ALA B N 1
ATOM 1912 C CA . ALA B 1 92 ? -11.406 11.844 -4.504 1 93.69 92 ALA B CA 1
ATOM 1913 C C . ALA B 1 92 ? -10.656 12.594 -5.605 1 93.69 92 ALA B C 1
ATOM 1915 O O . ALA B 1 92 ? -11.141 12.688 -6.738 1 93.69 92 ALA B O 1
ATOM 1916 N N . MET B 1 93 ? -9.523 13.031 -5.309 1 91.75 93 MET B N 1
ATOM 1917 C CA . MET B 1 93 ? -8.727 13.82 -6.25 1 91.75 93 MET B CA 1
ATOM 1918 C C . MET B 1 93 ? -8.289 12.961 -7.434 1 91.75 93 MET B C 1
ATOM 1920 O O . MET B 1 93 ? -8.352 13.406 -8.586 1 91.75 93 MET B O 1
ATOM 1924 N N . PHE B 1 94 ? -7.887 11.75 -7.164 1 94.5 94 PHE B N 1
ATOM 1925 C CA . PHE B 1 94 ? -7.254 10.938 -8.203 1 94.5 94 PHE B CA 1
ATOM 1926 C C . PHE B 1 94 ? -8.273 10.031 -8.883 1 94.5 94 PHE B C 1
ATOM 1928 O O . PHE B 1 94 ? -8.047 9.555 -9.992 1 94.5 94 PHE B O 1
ATOM 1935 N N . CYS B 1 95 ? -9.289 9.68 -8.25 1 91.31 95 CYS B N 1
ATOM 1936 C CA . CYS B 1 95 ? -10.211 8.688 -8.797 1 91.31 95 CYS B CA 1
ATOM 1937 C C . CYS B 1 95 ? -11.469 9.352 -9.336 1 91.31 95 CYS B C 1
ATOM 1939 O O . CYS B 1 95 ? -12.219 8.742 -10.102 1 91.31 95 CYS B O 1
ATOM 1941 N N . ASN B 1 96 ? -11.68 10.438 -8.906 1 85.25 96 ASN B N 1
ATOM 1942 C CA . ASN B 1 96 ? -12.828 11.148 -9.445 1 85.25 96 ASN B CA 1
ATOM 1943 C C . ASN B 1 96 ? -12.438 12.047 -10.625 1 85.25 96 ASN B C 1
ATOM 1945 O O . ASN B 1 96 ? -11.258 12.156 -10.953 1 85.25 96 ASN B O 1
ATOM 1949 N N . ASP B 1 97 ? -13.438 12.352 -11.453 1 74.81 97 ASP B N 1
ATOM 1950 C CA . ASP B 1 97 ? -13.195 13.141 -12.656 1 74.81 97 ASP B CA 1
ATOM 1951 C C . ASP B 1 97 ? -12.836 14.578 -12.305 1 74.81 97 ASP B C 1
ATOM 1953 O O . ASP B 1 97 ? -13.625 15.5 -12.555 1 74.81 97 ASP B O 1
ATOM 1957 N N . LEU B 1 98 ? -11.617 14.602 -11.609 1 74 98 LEU B N 1
ATOM 1958 C CA . LEU B 1 98 ? -11.133 15.945 -11.305 1 74 98 LEU B CA 1
ATOM 1959 C C . LEU B 1 98 ? -9.953 16.312 -12.211 1 74 98 LEU B C 1
ATOM 1961 O O . LEU B 1 98 ? -9.359 15.445 -12.844 1 74 98 LEU B O 1
ATOM 1965 N N . ARG B 1 99 ? -9.773 17.578 -12.367 1 68.38 99 ARG B N 1
ATOM 1966 C CA . ARG B 1 99 ? -8.711 18.125 -13.203 1 68.38 99 ARG B CA 1
ATOM 1967 C C . ARG B 1 99 ? -7.355 17.531 -12.812 1 68.38 99 ARG B C 1
ATOM 1969 O O . ARG B 1 99 ? -6.523 17.25 -13.672 1 68.38 99 ARG B O 1
ATOM 1976 N N . GLU B 1 100 ? -7.168 17.344 -11.516 1 73.25 100 GLU B N 1
ATOM 1977 C CA . GLU B 1 100 ? -5.871 16.984 -10.961 1 73.25 100 GLU B CA 1
ATOM 1978 C C . GLU B 1 100 ? -5.594 15.484 -11.148 1 73.25 100 GLU B C 1
ATOM 1980 O O . GLU B 1 100 ? -4.473 15.023 -10.922 1 73.25 100 GLU B O 1
ATOM 1985 N N . LYS B 1 101 ? -6.535 14.828 -11.68 1 75.12 101 LYS B N 1
ATOM 1986 C CA . LYS B 1 101 ? -6.449 13.375 -11.781 1 75.12 101 LYS B CA 1
ATOM 1987 C C . LYS B 1 101 ? -5.188 12.945 -12.531 1 75.12 101 LYS B C 1
ATOM 1989 O O . LYS B 1 101 ? -4.535 11.969 -12.156 1 75.12 101 LYS B O 1
ATOM 1994 N N . HIS B 1 102 ? -4.707 13.773 -13.375 1 80.69 102 HIS B N 1
ATOM 1995 C CA . HIS B 1 102 ? -3.574 13.344 -14.188 1 80.69 102 HIS B CA 1
ATOM 1996 C C . HIS B 1 102 ? -2.396 14.297 -14.039 1 80.69 102 HIS B C 1
ATOM 1998 O O . HIS B 1 102 ? -1.36 14.117 -14.68 1 80.69 102 HIS B O 1
ATOM 2004 N N . GLU B 1 103 ? -2.578 15.258 -13.195 1 88.19 103 GLU B N 1
ATOM 2005 C CA . GLU B 1 103 ? -1.502 16.219 -13.016 1 88.19 103 GLU B CA 1
ATOM 2006 C C . GLU B 1 103 ? -0.329 15.609 -12.258 1 88.19 103 GLU B C 1
ATOM 2008 O O . GLU B 1 103 ? -0.52 14.969 -11.219 1 88.19 103 GLU B O 1
ATOM 2013 N N . GLU B 1 104 ? 0.804 15.828 -12.758 1 91.69 104 GLU B N 1
ATOM 2014 C CA . GLU B 1 104 ? 1.994 15.25 -12.141 1 91.69 104 GLU B CA 1
ATOM 2015 C C . GLU B 1 104 ? 2.43 16.062 -10.914 1 91.69 104 GLU B C 1
ATOM 2017 O O . GLU B 1 104 ? 3.018 15.508 -9.984 1 91.69 104 GLU B O 1
ATOM 2022 N N . ASN B 1 105 ? 2.285 17.359 -11.047 1 94.69 105 ASN B N 1
ATOM 2023 C CA . ASN B 1 105 ? 2.613 18.266 -9.961 1 94.69 105 ASN B CA 1
ATOM 2024 C C . ASN B 1 105 ? 1.365 18.938 -9.391 1 94.69 105 ASN B C 1
ATOM 2026 O O . ASN B 1 105 ? 0.66 19.656 -10.102 1 94.69 105 ASN B O 1
ATOM 2030 N N . ILE B 1 106 ? 1.114 18.75 -8.188 1 95.69 106 ILE B N 1
ATOM 2031 C CA . ILE B 1 106 ? -0.106 19.266 -7.574 1 95.69 106 ILE B CA 1
ATOM 2032 C C . ILE B 1 106 ? 0.251 20.219 -6.441 1 95.69 106 ILE B C 1
ATOM 2034 O O . ILE B 1 106 ? 0.984 19.859 -5.52 1 95.69 106 ILE B O 1
ATOM 2038 N N . ASN B 1 107 ? -0.244 21.391 -6.52 1 95.75 107 ASN B N 1
ATOM 2039 C CA . ASN B 1 107 ? -0.067 22.391 -5.461 1 95.75 107 ASN B CA 1
ATOM 2040 C C . ASN B 1 107 ? -1.068 22.188 -4.328 1 95.75 107 ASN B C 1
ATOM 2042 O O . ASN B 1 107 ? -2.279 22.172 -4.559 1 95.75 107 ASN B O 1
ATOM 2046 N N . ILE B 1 108 ? -0.578 21.984 -3.209 1 95.69 108 ILE B N 1
ATOM 2047 C CA . ILE B 1 108 ? -1.432 21.828 -2.037 1 95.69 108 ILE B CA 1
ATOM 2048 C C . ILE B 1 108 ? -1.337 23.062 -1.155 1 95.69 108 ILE B C 1
ATOM 2050 O O . ILE B 1 108 ? -0.246 23.438 -0.723 1 95.69 108 ILE B O 1
ATOM 2054 N N . LYS B 1 109 ? -2.422 23.594 -0.875 1 94.06 109 LYS B N 1
ATOM 2055 C CA . LYS B 1 109 ? -2.5 24.797 -0.056 1 94.06 109 LYS B CA 1
ATOM 2056 C C . LYS B 1 109 ? -3.078 24.484 1.322 1 94.06 109 LYS B C 1
ATOM 2058 O O . LYS B 1 109 ? -3.697 23.438 1.522 1 94.06 109 LYS B O 1
ATOM 2063 N N . GLY B 1 110 ? -2.863 25.359 2.312 1 91.81 110 GLY B N 1
ATOM 2064 C CA . GLY B 1 110 ? -3.502 25.234 3.613 1 91.81 110 GLY B CA 1
ATOM 2065 C C . GLY B 1 110 ? -2.729 24.344 4.574 1 91.81 110 GLY B C 1
ATOM 2066 O O . GLY B 1 110 ? -3.244 23.969 5.625 1 91.81 110 GLY B O 1
ATOM 2067 N N . ILE B 1 111 ? -1.587 23.922 4.184 1 94.69 111 ILE B N 1
ATOM 2068 C CA . ILE B 1 111 ? -0.733 23.125 5.051 1 94.69 111 ILE B CA 1
ATOM 2069 C C . ILE B 1 111 ? 0.728 23.516 4.848 1 94.69 111 ILE B C 1
ATOM 2071 O O . ILE B 1 111 ? 1.1 24.016 3.781 1 94.69 111 ILE B O 1
ATOM 2075 N N . ASN B 1 112 ? 1.477 23.422 5.914 1 94.94 112 ASN B N 1
ATOM 2076 C CA . ASN B 1 112 ? 2.895 23.703 5.719 1 94.94 112 ASN B CA 1
ATOM 2077 C C . ASN B 1 112 ? 3.674 22.453 5.344 1 94.94 112 ASN B C 1
ATOM 2079 O O . ASN B 1 112 ? 3.168 21.344 5.48 1 94.94 112 ASN B O 1
ATOM 2083 N N . ALA B 1 113 ? 4.922 22.672 4.898 1 97.06 113 ALA B N 1
ATOM 2084 C CA . ALA B 1 113 ? 5.754 21.609 4.359 1 97.06 113 ALA B CA 1
ATOM 2085 C C . ALA B 1 113 ? 6.121 20.594 5.441 1 97.06 113 ALA B C 1
ATOM 2087 O O . ALA B 1 113 ? 6.137 19.391 5.191 1 97.06 113 ALA B O 1
ATOM 2088 N N . ASP B 1 114 ? 6.414 21.062 6.59 1 95.81 114 ASP B N 1
ATOM 2089 C CA . ASP B 1 114 ? 6.797 20.172 7.684 1 95.81 114 ASP B CA 1
ATOM 2090 C C . ASP B 1 114 ? 5.656 19.219 8.047 1 95.81 114 ASP B C 1
ATOM 2092 O O . ASP B 1 114 ? 5.879 18.031 8.242 1 95.81 114 ASP B O 1
ATOM 2096 N N . THR B 1 115 ? 4.453 19.703 8.117 1 96 115 THR B N 1
ATOM 2097 C CA . THR B 1 115 ? 3.279 18.891 8.422 1 96 115 THR B CA 1
ATOM 2098 C C . THR B 1 115 ? 3.039 17.859 7.328 1 96 115 THR B C 1
ATOM 2100 O O . THR B 1 115 ? 2.766 16.688 7.617 1 96 115 THR B O 1
ATOM 2103 N N . MET B 1 116 ? 3.215 18.297 6.086 1 97.25 116 MET B N 1
ATOM 2104 C CA . MET B 1 116 ? 3.061 17.375 4.965 1 97.25 116 MET B CA 1
ATOM 2105 C C . MET B 1 116 ? 4.078 16.234 5.051 1 97.25 116 MET B C 1
ATOM 2107 O O . MET B 1 116 ? 3.73 15.07 4.855 1 97.25 116 MET B O 1
ATOM 2111 N N . ARG B 1 117 ? 5.266 16.609 5.352 1 97.31 117 ARG B N 1
ATOM 2112 C CA . ARG B 1 117 ? 6.324 15.625 5.496 1 97.31 117 ARG B CA 1
ATOM 2113 C C . ARG B 1 117 ? 5.957 14.57 6.539 1 97.31 117 ARG B C 1
ATOM 2115 O O . ARG B 1 117 ? 6.105 13.375 6.297 1 97.31 117 ARG B O 1
ATOM 2122 N N . ILE B 1 118 ? 5.453 14.992 7.676 1 95.94 118 ILE B N 1
ATOM 2123 C CA . ILE B 1 118 ? 5.086 14.102 8.773 1 95.94 118 ILE B CA 1
ATOM 2124 C C . ILE B 1 118 ? 3.926 13.203 8.352 1 95.94 118 ILE B C 1
ATOM 2126 O O . ILE B 1 118 ? 3.928 12 8.625 1 95.94 118 ILE B O 1
ATOM 2130 N N . LEU B 1 119 ? 2.941 13.734 7.645 1 96.88 119 LEU B N 1
ATOM 2131 C CA . LEU B 1 119 ? 1.782 12.969 7.195 1 96.88 119 LEU B CA 1
ATOM 2132 C C . LEU B 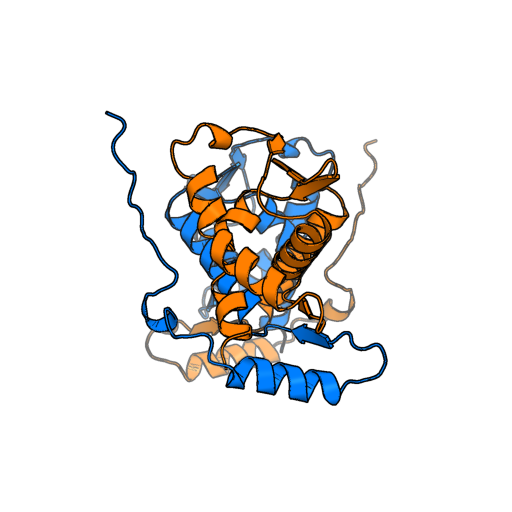1 119 ? 2.193 11.898 6.191 1 96.88 119 LEU B C 1
ATOM 2134 O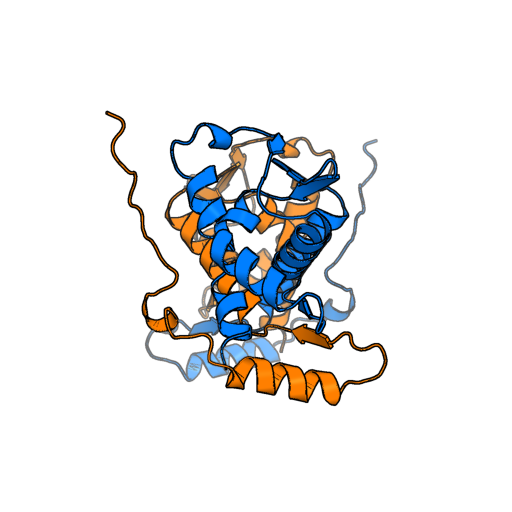 O . LEU B 1 119 ? 1.702 10.766 6.25 1 96.88 119 LEU B O 1
ATOM 2138 N N . LEU B 1 120 ? 3.074 12.281 5.281 1 97.94 120 LEU B N 1
ATOM 2139 C CA . LEU B 1 120 ? 3.543 11.32 4.289 1 97.94 120 LEU B CA 1
ATOM 2140 C C . LEU B 1 120 ? 4.371 10.219 4.945 1 97.94 120 LEU B C 1
ATOM 2142 O O . LEU B 1 120 ? 4.258 9.047 4.578 1 97.94 120 LEU B O 1
ATOM 2146 N N . GLU B 1 121 ? 5.203 10.633 5.891 1 97.25 121 GLU B N 1
ATOM 2147 C CA . GLU B 1 121 ? 5.941 9.625 6.645 1 97.25 121 GLU B CA 1
ATOM 2148 C C . GLU B 1 121 ? 4.992 8.648 7.336 1 97.25 121 GLU B C 1
ATOM 2150 O O . GLU B 1 121 ? 5.191 7.43 7.273 1 97.25 121 GLU B O 1
ATOM 2155 N N . TYR B 1 122 ? 3.998 9.164 7.93 1 97.06 122 TYR B N 1
ATOM 2156 C CA . TYR B 1 122 ? 2.984 8.328 8.562 1 97.06 122 TYR B CA 1
ATOM 2157 C C . TYR B 1 122 ? 2.354 7.379 7.551 1 97.06 122 TYR B C 1
ATOM 2159 O O . TYR B 1 122 ? 2.219 6.18 7.816 1 97.06 122 TYR B O 1
ATOM 2167 N N . THR B 1 123 ? 2.01 7.875 6.414 1 98.38 123 THR B N 1
ATOM 2168 C CA . THR B 1 123 ? 1.34 7.113 5.367 1 98.38 123 THR B CA 1
ATOM 2169 C C . THR B 1 123 ? 2.199 5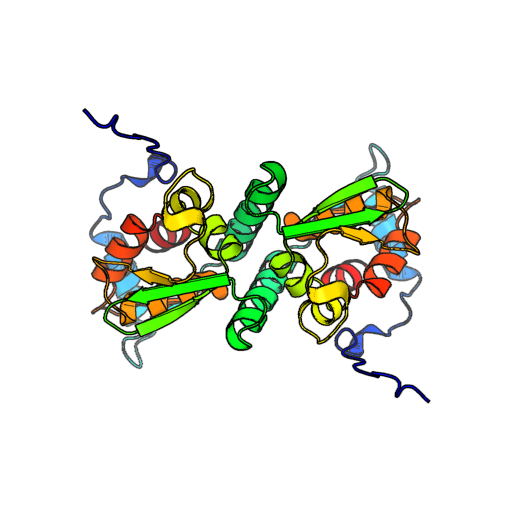.934 4.922 1 98.38 123 THR B C 1
ATOM 2171 O O . THR B 1 123 ? 1.691 4.832 4.719 1 98.38 123 THR B O 1
ATOM 2174 N N . TYR B 1 124 ? 3.496 6.145 4.883 1 98.5 124 TYR B N 1
ATOM 2175 C CA . TYR B 1 124 ? 4.371 5.121 4.32 1 98.5 124 TYR B CA 1
ATOM 2176 C C . TYR B 1 124 ? 4.988 4.266 5.422 1 98.5 124 TYR B C 1
ATOM 2178 O O . TYR B 1 124 ? 5.582 3.219 5.148 1 98.5 124 TYR B O 1
ATOM 2186 N N . THR B 1 125 ? 4.805 4.609 6.746 1 97.81 125 THR B N 1
ATOM 2187 C CA . THR B 1 125 ? 5.555 3.887 7.766 1 97.81 125 THR B CA 1
ATOM 2188 C C . THR B 1 125 ? 4.656 3.533 8.945 1 97.81 125 THR B C 1
ATOM 2190 O O . THR B 1 125 ? 5.039 2.732 9.805 1 97.81 125 THR B O 1
ATOM 2193 N N . SER B 1 126 ? 3.504 4.109 9.031 1 96.69 126 SER B N 1
ATOM 2194 C CA . SER B 1 126 ? 2.592 3.928 10.156 1 96.69 126 SER B CA 1
ATOM 2195 C C . SER B 1 126 ? 3.125 4.609 11.414 1 96.69 126 SER B C 1
ATOM 2197 O O . SER B 1 126 ? 2.654 4.34 12.516 1 96.69 126 SER B O 1
ATOM 2199 N N . LYS B 1 127 ? 4.137 5.418 11.242 1 94.75 127 LYS B N 1
ATOM 2200 C CA . LYS B 1 127 ? 4.715 6.145 12.367 1 94.75 127 LYS B CA 1
ATOM 2201 C C . LYS B 1 127 ? 4.512 7.648 12.219 1 94.75 127 LYS B C 1
ATOM 2203 O O . LYS B 1 127 ? 4.609 8.188 11.109 1 94.75 127 LYS B O 1
ATOM 2208 N N . VAL B 1 128 ? 4.195 8.266 13.328 1 92.06 128 VAL B N 1
ATOM 2209 C CA . VAL B 1 128 ? 3.99 9.711 13.289 1 92.06 128 VAL B CA 1
ATOM 2210 C C . VAL B 1 128 ? 4.703 10.367 14.469 1 92.06 128 VAL B C 1
ATOM 2212 O O . VAL B 1 128 ? 4.629 9.883 15.594 1 92.06 128 VAL B O 1
ATOM 2215 N N . ILE B 1 129 ? 5.434 11.398 14.203 1 89.44 129 ILE B N 1
ATOM 2216 C CA . ILE B 1 129 ? 6.109 12.172 15.242 1 89.44 129 ILE B CA 1
ATOM 2217 C C . ILE B 1 129 ? 5.207 13.305 15.719 1 89.44 129 ILE B C 1
ATOM 2219 O O . ILE B 1 129 ? 4.832 14.18 14.93 1 89.44 129 ILE B O 1
ATOM 2223 N N . ILE B 1 130 ? 4.898 13.273 16.984 1 85.81 130 ILE B N 1
ATOM 2224 C CA . ILE B 1 130 ? 4.02 14.289 17.547 1 85.81 130 ILE B CA 1
ATOM 2225 C C . ILE B 1 130 ? 4.746 15.031 18.672 1 85.81 130 ILE B C 1
ATOM 2227 O O . ILE B 1 130 ? 5.445 14.422 19.484 1 85.81 130 ILE B O 1
ATOM 2231 N N . THR B 1 131 ? 4.73 16.281 18.594 1 84.12 131 THR B N 1
ATOM 2232 C CA . THR B 1 131 ? 5.215 17.156 19.672 1 84.12 131 THR B CA 1
ATOM 2233 C C . THR B 1 131 ? 4.086 18.031 20.188 1 84.12 131 THR B C 1
ATOM 2235 O O . THR B 1 131 ? 3.014 18.109 19.594 1 84.12 131 THR B O 1
ATOM 2238 N N . LYS B 1 132 ? 4.355 18.594 21.344 1 80.81 132 LYS B N 1
ATOM 2239 C CA . LYS B 1 132 ? 3.381 19.516 21.906 1 80.81 132 LYS B CA 1
ATOM 2240 C C . LYS B 1 132 ? 3.084 20.672 20.953 1 80.81 132 LYS B C 1
ATOM 2242 O O . LYS B 1 132 ? 1.948 21.141 20.875 1 80.81 132 LYS B O 1
ATOM 2247 N N . ASP B 1 133 ? 4.047 20.984 20.141 1 85.75 133 ASP B N 1
ATOM 2248 C CA . ASP B 1 133 ? 3.938 22.172 19.297 1 85.75 133 ASP B CA 1
ATOM 2249 C C . ASP B 1 133 ? 3.242 21.828 17.969 1 85.75 133 ASP B C 1
ATOM 2251 O O . ASP B 1 133 ? 2.775 22.734 17.266 1 85.75 133 ASP B O 1
ATOM 2255 N N . ASN B 1 134 ? 3.086 20.531 17.672 1 87.94 134 ASN B N 1
ATOM 2256 C CA . ASN B 1 134 ? 2.576 20.25 16.328 1 87.94 134 ASN B CA 1
ATOM 2257 C C . ASN B 1 134 ? 1.288 19.422 16.375 1 87.94 134 ASN B C 1
ATOM 2259 O O . ASN B 1 134 ? 0.663 19.188 15.352 1 87.94 134 ASN B O 1
ATOM 2263 N N . VAL B 1 135 ? 0.851 19.094 17.547 1 83.81 135 VAL B N 1
ATOM 2264 C CA . VAL B 1 135 ? -0.281 18.188 17.688 1 83.81 135 VAL B CA 1
ATOM 2265 C C . VAL B 1 135 ? -1.516 18.781 17.016 1 83.81 135 VAL B C 1
ATOM 2267 O O . VAL B 1 135 ? -2.209 18.109 16.25 1 83.81 135 VAL B O 1
ATOM 2270 N N . GLN B 1 136 ? -1.774 20.031 17.297 1 85.81 136 GLN B N 1
ATOM 2271 C CA . GLN B 1 136 ? -2.967 20.672 16.75 1 85.81 136 GLN B CA 1
ATOM 2272 C C . GLN B 1 136 ? -2.902 20.75 15.234 1 85.81 136 GLN B C 1
ATOM 2274 O O . GLN B 1 136 ? -3.887 20.469 14.547 1 85.81 136 GLN B O 1
ATOM 2279 N N . ARG B 1 137 ? -1.84 21.109 14.703 1 90 137 ARG B N 1
ATOM 2280 C CA . ARG B 1 137 ? -1.663 21.203 13.258 1 90 137 ARG B CA 1
ATOM 2281 C C . ARG B 1 137 ? -1.805 19.844 12.602 1 90 137 ARG B C 1
ATOM 2283 O O . ARG B 1 137 ? -2.4 19.719 11.523 1 90 137 ARG B O 1
ATOM 2290 N N . MET B 1 138 ? -1.302 18.828 13.242 1 90.12 138 MET B N 1
ATOM 2291 C CA . MET B 1 138 ? -1.391 17.469 12.719 1 90.12 138 MET B CA 1
ATOM 2292 C C . MET B 1 138 ? -2.84 17 12.664 1 90.12 138 MET B C 1
ATOM 2294 O O . MET B 1 138 ? -3.266 16.406 11.672 1 90.12 138 MET B O 1
ATOM 2298 N N . LEU B 1 139 ? -3.525 17.328 13.719 1 87.81 139 LEU B N 1
ATOM 2299 C CA . LEU B 1 139 ? -4.93 16.938 13.766 1 87.81 139 LEU B CA 1
ATOM 2300 C C . LEU B 1 139 ? -5.73 17.641 12.68 1 87.81 139 LEU B C 1
ATOM 2302 O O . LEU B 1 139 ? -6.57 17.031 12.023 1 87.81 139 LEU B O 1
ATOM 2306 N N . GLU B 1 140 ? -5.516 18.891 12.531 1 91 140 GLU B N 1
ATOM 2307 C CA . GLU B 1 140 ? -6.184 19.672 11.484 1 91 140 GLU B CA 1
ATOM 2308 C C . GLU B 1 140 ? -5.855 19.109 10.102 1 91 140 GLU B C 1
ATOM 2310 O O . GLU B 1 140 ? -6.75 18.953 9.266 1 91 140 GLU B O 1
ATOM 2315 N N . ALA B 1 141 ? -4.625 18.828 9.898 1 93.88 141 ALA B N 1
ATOM 2316 C CA . ALA B 1 141 ? -4.191 18.281 8.609 1 93.88 141 ALA B CA 1
ATOM 2317 C C . ALA B 1 141 ? -4.781 16.906 8.359 1 93.88 141 ALA B C 1
ATOM 2319 O O . ALA B 1 141 ? -5.23 16.594 7.254 1 93.88 141 ALA B O 1
ATOM 2320 N N . ALA B 1 142 ? -4.754 16.109 9.367 1 93 142 ALA B N 1
ATOM 2321 C CA . ALA B 1 142 ? -5.34 14.773 9.242 1 93 142 ALA B CA 1
ATOM 2322 C C . ALA B 1 142 ? -6.82 14.852 8.875 1 93 142 ALA B C 1
ATOM 2324 O O . ALA B 1 142 ? -7.312 14.039 8.086 1 93 142 ALA B O 1
ATOM 2325 N N . SER B 1 143 ? -7.488 15.836 9.5 1 91.44 143 SER B N 1
ATOM 2326 C CA . SER B 1 143 ? -8.891 16.047 9.18 1 91.44 143 SER B CA 1
ATOM 2327 C C . SER B 1 143 ? -9.07 16.547 7.75 1 91.44 143 SER B C 1
ATOM 2329 O O . SER B 1 143 ? -9.922 16.047 7.012 1 91.44 143 SER B O 1
ATOM 2331 N N . LEU B 1 144 ? -8.234 17.469 7.336 1 92.19 144 LEU B N 1
ATOM 2332 C CA . LEU B 1 144 ? -8.297 18.016 5.984 1 92.19 144 LEU B CA 1
ATOM 2333 C C . LEU B 1 144 ? -8.094 16.922 4.945 1 92.19 144 LEU B C 1
ATOM 2335 O O . LEU B 1 144 ? -8.867 16.828 3.986 1 92.19 144 LEU B O 1
ATOM 2339 N N . PHE B 1 145 ? -7.148 16.062 5.188 1 94.06 145 PHE B N 1
ATOM 2340 C CA . PHE B 1 145 ? -6.809 15.031 4.223 1 94.06 145 PHE B CA 1
ATOM 2341 C C . PHE B 1 145 ? -7.586 13.75 4.5 1 94.06 145 PHE B C 1
ATOM 2343 O O . PHE B 1 145 ? -7.453 12.766 3.773 1 94.06 145 PHE B O 1
ATOM 2350 N N . GLN B 1 146 ? -8.383 13.828 5.562 1 92.38 146 GLN B N 1
ATOM 2351 C CA . GLN B 1 146 ? -9.258 12.719 5.926 1 92.38 146 GLN B CA 1
ATOM 2352 C C . GLN B 1 146 ? -8.469 11.43 6.113 1 92.38 146 GLN B C 1
ATOM 2354 O O . GLN B 1 146 ? -8.805 10.398 5.52 1 92.38 146 GLN B O 1
ATOM 2359 N N . LEU B 1 147 ? -7.398 11.469 6.844 1 93.88 147 LEU B N 1
ATOM 2360 C CA . LEU B 1 147 ? -6.652 10.312 7.32 1 93.88 147 LEU B CA 1
ATOM 2361 C C . LEU B 1 147 ? -7.289 9.734 8.578 1 93.88 147 LEU B C 1
ATOM 2363 O O . LEU B 1 147 ? -6.855 10.039 9.695 1 93.88 147 LEU B O 1
ATOM 2367 N N . CYS B 1 148 ? -8.164 8.859 8.445 1 84.19 148 CYS B N 1
ATOM 2368 C CA . CYS B 1 148 ? -9.078 8.438 9.508 1 84.19 148 CYS B CA 1
ATOM 2369 C C . CYS B 1 148 ? -8.328 7.695 10.609 1 84.19 148 CYS B C 1
ATOM 2371 O O . CYS B 1 148 ? -8.562 7.934 11.797 1 84.19 148 CYS B O 1
ATOM 2373 N N . SER B 1 149 ? -7.453 6.871 10.242 1 86.88 149 SER B N 1
ATOM 2374 C CA . SER B 1 149 ? -6.727 6.113 11.258 1 86.88 149 SER B CA 1
ATOM 2375 C C . SER B 1 149 ? -5.902 7.031 12.148 1 86.88 149 SER B C 1
ATOM 2377 O O . SER B 1 149 ? -5.852 6.84 13.367 1 86.88 149 SER B O 1
ATOM 2379 N N . LEU B 1 150 ? -5.336 8.039 11.602 1 87.5 150 LEU B N 1
ATOM 2380 C CA . LEU B 1 150 ? -4.527 8.992 12.352 1 87.5 150 LEU B CA 1
ATOM 2381 C C . LEU B 1 150 ? -5.398 9.828 13.281 1 87.5 150 LEU B C 1
ATOM 2383 O O . LEU B 1 150 ? -5.016 10.094 14.422 1 87.5 150 LEU B O 1
ATOM 2387 N N . ILE B 1 151 ? -6.57 10.188 12.797 1 85.38 151 ILE B N 1
ATOM 2388 C CA . ILE B 1 151 ? -7.512 10.938 13.617 1 85.38 151 ILE B CA 1
ATOM 2389 C C . ILE B 1 151 ? -7.926 10.102 14.828 1 85.38 151 ILE B C 1
ATOM 2391 O O . ILE B 1 151 ? -7.969 10.602 15.953 1 85.38 151 ILE B O 1
ATOM 2395 N N . PHE B 1 152 ? -8.094 8.852 14.57 1 81.5 152 PHE B N 1
ATOM 2396 C CA . PHE B 1 152 ? -8.5 7.953 15.641 1 81.5 152 PHE B CA 1
ATOM 2397 C C . PHE B 1 152 ? -7.363 7.727 16.625 1 81.5 152 PHE B C 1
ATOM 2399 O O . PHE B 1 152 ? -7.594 7.555 17.828 1 81.5 152 PHE B O 1
ATOM 2406 N N . LEU B 1 153 ? -6.203 7.707 16.094 1 76.81 153 LEU B N 1
ATOM 2407 C CA . LEU B 1 153 ? -5.02 7.531 16.922 1 76.81 153 LEU B CA 1
ATOM 2408 C C . LEU B 1 153 ? -4.898 8.656 17.953 1 76.81 153 LEU B C 1
ATOM 2410 O O . LEU B 1 153 ? -4.402 8.445 19.062 1 76.81 153 LEU B O 1
ATOM 2414 N N . PHE B 1 154 ? -5.406 9.867 17.547 1 76.5 154 PHE B N 1
ATOM 2415 C CA . PHE B 1 154 ? -5.273 11.047 18.406 1 76.5 154 PHE B CA 1
ATOM 2416 C C . PHE B 1 154 ? -6.484 11.195 19.312 1 76.5 154 PHE B C 1
ATOM 2418 O O . PHE B 1 154 ? -6.477 12.016 20.234 1 76.5 154 PHE B O 1
ATOM 2425 N N . LYS B 1 155 ? -7.531 10.352 18.875 1 69.81 155 LYS B N 1
ATOM 2426 C CA . LYS B 1 155 ? -8.742 10.445 19.688 1 69.81 155 LYS B CA 1
ATOM 2427 C C . LYS B 1 155 ? -8.547 9.781 21.047 1 69.81 155 LYS B C 1
ATOM 2429 O O . LYS B 1 155 ? -7.883 8.75 21.141 1 69.81 155 LYS B O 1
ATOM 2434 N N . PRO B 1 156 ? -8.875 10.398 22.141 1 57.66 156 PRO B N 1
ATOM 2435 C CA . PRO B 1 156 ? -8.797 9.805 23.469 1 57.66 156 PRO B CA 1
ATOM 2436 C C . PRO B 1 156 ? -9.648 8.539 23.594 1 57.66 156 PRO B C 1
ATOM 2438 O O . PRO B 1 156 ? -10.609 8.359 22.859 1 57.66 156 PRO B O 1
#

Secondary structure (DSSP, 8-state):
----------S-GGG-----HHHHHHHHHHHHHS-SSSEEEEE-TTHHHHHHHHHHHHHHTT-S--EEEEETTEEEEE-HHHHHHH-HHHHHHHHSS-GGGG-SEEE--SS-HHHHHHHHHHHHHSEEEEETTTHHHHHHHHHHTT-HHHHHHH--/----------S-GGG-S---HHHHHHHHHHHHHS-SSSEEEEE-TTHHHHHHHHHHHHHHTT-S--EEEEETTEEEEE-HHHHHHH-HHHHHHHHSS-GGGG-SEEE--SS-HHHHHHHHHHHHHSEEEEETTTHHHHHHHHHHTT-HHHHHHH--

Solvent-accessible surface area (backbone atoms only — not comparable to full-atom values): 17292 Å² total; per-residue (Å²): 136,80,78,78,82,69,84,70,77,57,60,76,73,83,64,74,59,74,81,52,75,57,19,52,40,47,49,50,50,51,34,55,68,53,37,86,83,54,54,30,80,44,71,45,87,60,40,35,53,50,34,35,48,26,46,34,51,31,48,76,66,64,47,79,57,63,28,29,42,34,20,87,89,41,78,43,75,36,41,58,65,60,44,28,24,51,14,54,44,44,27,50,39,54,69,36,102,39,87,59,40,74,47,47,70,39,80,48,77,96,54,55,46,69,58,49,52,44,52,51,45,22,73,38,65,30,35,38,79,41,32,86,87,42,44,67,60,48,52,52,48,27,57,69,37,38,26,49,64,61,49,53,70,57,42,100,135,80,80,78,83,67,83,69,79,57,58,75,74,81,63,76,60,75,79,51,74,56,19,53,42,47,50,48,50,51,33,56,67,53,38,86,82,53,53,32,79,44,73,45,88,59,40,34,53,50,35,34,49,26,46,33,52,31,47,76,66,64,46,81,59,63,29,29,42,32,21,85,88,42,77,43,74,36,42,57,65,61,44,28,24,51,14,56,46,44,26,49,40,53,69,36,101,40,86,60,41,75,46,47,71,41,80,50,77,96,55,54,48,69,58,49,51,44,52,51,44,20,73,38,66,30,36,38,79,41,32,86,89,41,43,66,60,48,50,52,47,28,57,69,36,38,26,49,65,60,50,54,70,58,44,101

Organism: Cyprinus carpio (NCBI:txid7962)

Sequence (312 aa):
MADTLENNSECPSSAKSEASAGGLSMLESSMQENQQDGQVVFEDPVFAGFLQDGLHSLRLEDSLIDVSLLVQGQSFQCHRVVLAAASHYFRAMFCNDLREKHEENINIKGINADTMRILLEYTYTSKVIITKDNVQRMLEAASLFQLCSLIFLFKPMADTLENNSECPSSAKSEASAGGLSMLESSMQENQQDGQVVFEDPVFAGFLQDGLHSLRLEDSLIDVSLLVQGQSFQCHRVVLAAASHYFRAMFCNDLREKHEENINIKGINADTMRILLEYTYTSKVIITKDNVQRMLEAASLFQLCSLIFLFKP

pLDDT: mean 80.65, std 21.56, range [23.48, 98.75]